Protein AF-A0A1W6IYU3-F1 (afdb_monomer_lite)

Sequence (212 aa):
REMTSIKVSFSDKQNQKIKPGDTITLTLPDELVGMTENDGSPRKINLNGLGEVFIYKDHVVATFNEKVESLHNVNGHFSFGIKTLITNSSQPNVIETDFGTATATQRLTIEGVTNTETGQIERDYPFFYKVGDLAGESNQVRWFLNVNLNKSDVTEDISIADRQGNGQQLNKESFTFDIVNDKETKYISLAEFEQQGYGKIDFVTDNDFNLR

Secondary structure (DSSP, 8-state):
--EEEEEEEEE-BTTB---TT-EEEEEPPTTEEE---TTSPPEEEE-TTSEEEEE-SSEEEEEE-GGGGG-SS-EEEEEEEEEE---S-SSPEEEEE-TTSSSPPEEEEE-------SS-------SEEEEEEE-GGGS-EEEEEEE-TT----SS---EEEEPPTT----TT--EEEEE-SS-EEEEEHHHHHHTTS--EEE-SSSEEEE-

InterPro domains:
  IPR008456 Collagen binding domain [PF05737] (126-211)
  IPR008966 Adhesion domain superfamily [SSF49401] (2-111)
  IPR008966 Adhesion domain superfamily [SSF49401] (125-211)
  IPR011252 Fibrogen-binding domain 1 [G3DSA:2.60.40.1280] (1-120)
  IPR041171 SDR-like Ig domain [PF17961] (4-83)

Radius of gyration: 23.79 Å; chains: 1; bounding box: 61×25×66 Å

Structure (mmCIF, N/CA/C/O backbone):
data_AF-A0A1W6IYU3-F1
#
_entry.id   AF-A0A1W6IYU3-F1
#
loop_
_atom_site.group_PDB
_atom_site.id
_atom_site.type_symbol
_atom_site.label_atom_id
_atom_site.label_alt_id
_atom_site.label_comp_id
_atom_site.label_asym_id
_atom_site.label_entity_id
_atom_site.label_seq_id
_atom_site.pdbx_PDB_ins_code
_atom_site.Cartn_x
_atom_site.Cartn_y
_atom_site.Cartn_z
_atom_site.occupancy
_atom_site.B_iso_or_equiv
_atom_site.auth_seq_id
_atom_site.auth_comp_id
_atom_site.auth_asym_id
_atom_site.auth_atom_id
_atom_site.pdbx_PDB_model_num
ATOM 1 N N . ARG A 1 1 ? 9.776 4.095 2.258 1.00 69.94 1 ARG A N 1
ATOM 2 C CA . ARG A 1 1 ? 8.938 4.291 3.468 1.00 69.94 1 ARG A CA 1
ATOM 3 C C . ARG A 1 1 ? 8.377 2.936 3.790 1.00 69.94 1 ARG A C 1
ATOM 5 O O . ARG A 1 1 ? 7.915 2.291 2.857 1.00 69.94 1 ARG A O 1
ATOM 12 N N . GLU A 1 2 ? 8.462 2.496 5.033 1.00 81.44 2 GLU A N 1
ATOM 13 C CA . GLU A 1 2 ? 7.890 1.205 5.393 1.00 81.44 2 GLU A CA 1
ATOM 14 C C . GLU A 1 2 ? 6.419 1.384 5.741 1.00 81.44 2 GLU A C 1
ATOM 16 O O . GLU A 1 2 ? 6.012 2.418 6.281 1.00 81.44 2 GLU A O 1
ATOM 21 N N . MET A 1 3 ? 5.618 0.393 5.367 1.00 89.69 3 MET A N 1
ATOM 22 C CA . MET A 1 3 ? 4.203 0.335 5.695 1.00 89.69 3 MET A CA 1
ATOM 23 C C . MET A 1 3 ? 3.952 -0.933 6.486 1.00 89.69 3 MET A C 1
ATOM 25 O O . MET A 1 3 ? 4.481 -1.994 6.159 1.00 89.69 3 MET A O 1
ATOM 29 N N . THR A 1 4 ? 3.137 -0.818 7.522 1.00 91.06 4 THR A N 1
ATOM 30 C CA . THR A 1 4 ? 2.724 -1.960 8.334 1.00 91.06 4 THR A CA 1
ATOM 31 C C . THR A 1 4 ? 1.282 -1.780 8.789 1.00 91.06 4 THR A C 1
ATOM 33 O O . THR A 1 4 ? 0.693 -0.708 8.632 1.00 91.06 4 THR A O 1
ATOM 36 N N . SER A 1 5 ? 0.699 -2.844 9.329 1.00 94.12 5 SER A N 1
ATOM 37 C CA . SER A 1 5 ? -0.664 -2.848 9.846 1.00 94.12 5 SER A CA 1
ATOM 38 C C . SER A 1 5 ? -0.650 -2.941 11.367 1.00 94.12 5 SER A C 1
ATOM 40 O O . SER A 1 5 ? -0.036 -3.843 11.932 1.00 94.12 5 SER A O 1
ATOM 42 N N . ILE A 1 6 ? -1.419 -2.079 12.028 1.00 95.50 6 ILE A N 1
ATOM 43 C CA . ILE A 1 6 ? -1.713 -2.186 13.462 1.00 95.50 6 ILE A CA 1
ATOM 44 C C . ILE A 1 6 ? -3.073 -2.864 13.615 1.00 95.50 6 ILE A C 1
ATOM 46 O O . ILE A 1 6 ? -4.026 -2.507 12.925 1.00 95.50 6 ILE A O 1
ATOM 50 N N . LYS A 1 7 ? -3.175 -3.860 14.502 1.00 96.88 7 LYS A N 1
ATOM 51 C CA . LYS A 1 7 ? -4.435 -4.535 14.845 1.00 96.88 7 LYS A CA 1
ATOM 52 C C . LYS A 1 7 ? -4.861 -4.153 16.256 1.00 96.88 7 LYS A C 1
ATOM 54 O O . LYS A 1 7 ? -4.144 -4.425 17.214 1.00 96.88 7 LYS A O 1
ATOM 59 N N . VAL A 1 8 ? -6.064 -3.608 16.383 1.00 96.50 8 VAL A N 1
ATOM 60 C CA . VAL A 1 8 ? -6.681 -3.235 17.658 1.00 96.50 8 VAL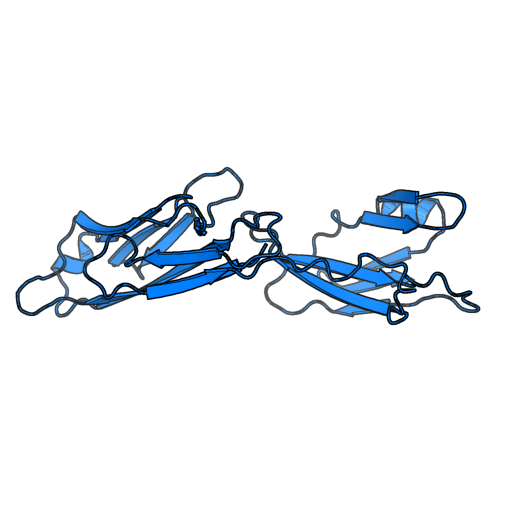 A CA 1
ATOM 61 C C . VAL A 1 8 ? -7.808 -4.211 17.945 1.00 96.50 8 VAL A C 1
ATOM 63 O O . VAL A 1 8 ? -8.705 -4.375 17.123 1.00 96.50 8 VAL A O 1
ATOM 66 N N . SER A 1 9 ? -7.761 -4.876 19.099 1.00 95.56 9 SER A N 1
ATOM 67 C CA . SER A 1 9 ? -8.820 -5.789 19.546 1.00 95.56 9 SER A CA 1
ATOM 68 C C . SER A 1 9 ? -9.534 -5.207 20.759 1.00 95.56 9 SER A C 1
ATOM 70 O O . SER A 1 9 ? -8.893 -4.631 21.636 1.00 95.56 9 SER A O 1
ATOM 72 N N . PHE A 1 10 ? -10.851 -5.370 20.820 1.00 94.25 10 PHE A N 1
ATOM 73 C CA . PHE A 1 10 ? -11.693 -4.834 21.884 1.00 94.25 10 PHE A CA 1
ATOM 74 C C . PHE A 1 10 ? -12.712 -5.870 22.356 1.00 94.25 10 PHE A C 1
ATOM 76 O O . PHE A 1 10 ? -13.072 -6.804 21.636 1.00 94.25 10 PHE A O 1
ATOM 83 N N . SER A 1 11 ? -13.171 -5.703 23.592 1.00 94.06 11 SER A N 1
ATOM 84 C CA . SER A 1 11 ? -14.177 -6.558 24.211 1.00 94.06 11 SER A CA 1
ATOM 85 C C . SER A 1 11 ? -14.891 -5.804 25.324 1.00 94.06 11 SER A C 1
ATOM 87 O O . SER A 1 11 ? -14.229 -5.077 26.071 1.00 94.06 11 SER A O 1
ATOM 89 N N . ASP A 1 12 ? -16.167 -6.101 25.541 1.00 92.88 12 ASP A N 1
ATOM 90 C CA . ASP A 1 12 ? -16.841 -5.830 26.806 1.00 92.88 12 ASP A CA 1
ATOM 91 C C . ASP A 1 12 ? -16.003 -6.360 27.979 1.00 92.88 12 ASP A C 1
ATOM 93 O O . ASP A 1 12 ? -15.376 -7.425 27.909 1.00 92.88 12 ASP A O 1
ATOM 97 N N . LYS A 1 13 ? -15.998 -5.614 29.081 1.00 89.50 13 LYS A N 1
ATOM 98 C CA . LYS A 1 13 ? -15.465 -6.056 30.372 1.00 89.50 13 LYS A CA 1
ATOM 99 C C . LYS A 1 13 ? -16.619 -6.235 31.351 1.00 89.50 13 LYS A C 1
ATOM 101 O O . LYS A 1 13 ? -17.665 -5.611 31.200 1.00 89.50 13 LYS A O 1
ATOM 106 N N . GLN A 1 14 ? -16.416 -7.043 32.396 1.00 84.44 14 GLN A N 1
ATOM 107 C CA . GLN A 1 14 ? -17.447 -7.305 33.417 1.00 84.44 14 GLN A CA 1
ATOM 108 C C . GLN A 1 14 ? -18.095 -6.021 33.961 1.00 84.44 14 GLN A C 1
ATOM 110 O O . GLN A 1 14 ? -19.303 -5.995 34.176 1.00 84.44 14 GLN A O 1
ATOM 115 N N . ASN A 1 15 ? -17.306 -4.952 34.114 1.00 87.00 15 ASN A N 1
ATOM 116 C CA . ASN A 1 15 ? -17.748 -3.696 34.724 1.00 87.00 15 ASN A CA 1
ATOM 117 C C . ASN A 1 15 ? -17.929 -2.552 33.713 1.00 87.00 15 ASN A C 1
ATOM 119 O O . ASN A 1 15 ? -18.277 -1.443 34.108 1.00 87.00 15 ASN A O 1
ATOM 123 N N . GLN A 1 16 ? -17.681 -2.794 32.424 1.00 89.00 16 GLN A N 1
ATOM 124 C CA . GLN A 1 16 ? -17.766 -1.774 31.383 1.00 89.00 16 GLN A CA 1
ATOM 125 C C . GLN A 1 16 ? -18.174 -2.426 30.064 1.00 89.00 16 GLN A C 1
ATOM 127 O O . GLN A 1 16 ? -17.374 -3.095 29.409 1.00 89.00 16 GLN A O 1
ATOM 132 N N . LYS A 1 17 ? -19.444 -2.237 29.710 1.00 93.00 17 LYS A N 1
ATOM 133 C CA . LYS A 1 17 ? -20.000 -2.643 28.419 1.00 93.00 17 LYS A CA 1
ATOM 134 C C . LYS A 1 17 ? -19.883 -1.500 27.424 1.00 93.00 17 LYS A C 1
ATOM 136 O O . LYS A 1 17 ? -20.049 -0.348 27.825 1.00 93.00 17 LYS A O 1
ATOM 141 N N . ILE A 1 18 ? -19.661 -1.845 26.164 1.00 94.75 18 ILE A N 1
ATOM 142 C CA . ILE A 1 18 ? -19.694 -0.923 25.034 1.00 94.75 18 ILE A CA 1
ATOM 143 C C . ILE A 1 18 ? -21.139 -0.478 24.804 1.00 94.75 18 ILE A C 1
ATOM 145 O O . ILE A 1 18 ? -22.056 -1.299 24.742 1.00 94.75 18 ILE A O 1
ATOM 149 N N . LYS A 1 19 ? -21.337 0.831 24.679 1.00 95.56 19 LYS A N 1
ATOM 150 C CA . LYS A 1 19 ? -22.632 1.464 24.432 1.00 95.56 19 LYS A CA 1
ATOM 151 C C . LYS A 1 19 ? -22.632 2.218 23.103 1.00 95.56 19 LYS A C 1
ATOM 153 O O . LYS A 1 19 ? -21.568 2.568 22.588 1.00 95.56 19 LYS A O 1
ATOM 158 N N . PRO A 1 20 ? -23.817 2.502 22.540 1.00 97.00 20 PRO A N 1
ATOM 159 C CA . PRO A 1 20 ? -23.922 3.380 21.383 1.00 97.00 20 PRO A CA 1
ATOM 160 C C . PRO A 1 20 ? -23.270 4.739 21.667 1.00 97.00 20 PRO A C 1
ATOM 162 O O . PRO A 1 20 ? -23.512 5.342 22.711 1.00 97.00 20 PRO A O 1
ATOM 165 N N . GLY A 1 21 ? -22.443 5.212 20.736 1.00 96.88 21 GLY A N 1
ATOM 166 C CA . GLY A 1 21 ? -21.696 6.463 20.864 1.00 96.88 21 GLY A CA 1
ATOM 167 C C . GLY A 1 21 ? -20.361 6.348 21.605 1.00 96.88 21 GLY A C 1
ATOM 168 O O . GLY A 1 21 ? -19.571 7.288 21.526 1.00 96.88 21 GLY A O 1
ATOM 169 N N . ASP A 1 22 ? -20.066 5.219 22.260 1.00 96.94 22 ASP A N 1
ATOM 170 C CA . ASP A 1 22 ? -18.738 4.990 22.833 1.00 96.94 22 ASP A CA 1
ATOM 171 C C . ASP A 1 22 ? -17.677 4.988 21.727 1.00 96.94 22 ASP A C 1
ATOM 173 O O . ASP A 1 22 ? -17.928 4.578 20.583 1.00 96.94 22 ASP A O 1
ATOM 177 N N . THR A 1 23 ? -16.467 5.417 22.087 1.00 97.31 23 THR A N 1
ATOM 178 C CA . THR A 1 23 ? -15.334 5.456 21.169 1.00 97.31 23 THR A CA 1
ATOM 179 C C . THR A 1 23 ? -14.114 4.719 21.700 1.00 97.31 23 THR A C 1
ATOM 181 O O . THR A 1 23 ? -13.868 4.640 22.903 1.00 97.31 23 THR A O 1
ATOM 184 N N . ILE A 1 24 ? -13.323 4.186 20.769 1.00 96.69 24 ILE A N 1
ATOM 185 C CA . ILE A 1 24 ? -11.938 3.780 21.009 1.00 96.69 24 ILE A CA 1
ATOM 186 C C . ILE A 1 24 ? -11.073 4.689 20.145 1.00 96.69 24 ILE A C 1
ATOM 188 O O . ILE A 1 24 ? -11.136 4.616 18.917 1.00 96.69 24 ILE A O 1
ATOM 192 N N . THR A 1 25 ? -10.275 5.531 20.795 1.00 98.00 25 THR A N 1
ATOM 193 C CA . THR A 1 25 ? -9.364 6.462 20.127 1.00 98.00 25 THR A CA 1
ATOM 194 C C . THR A 1 25 ? -7.923 6.036 20.366 1.00 98.00 25 THR A C 1
ATOM 196 O O . THR A 1 25 ? -7.555 5.716 21.494 1.00 98.00 25 THR A O 1
ATOM 199 N N . LEU A 1 26 ? -7.123 6.026 19.303 1.00 98.44 26 LEU A N 1
ATOM 200 C CA . LEU A 1 26 ? -5.678 5.832 19.357 1.00 98.44 26 LEU A CA 1
ATOM 201 C C . LEU A 1 26 ? -4.999 7.105 18.865 1.00 98.44 26 LEU A C 1
ATOM 203 O O . LEU A 1 26 ? -5.337 7.589 17.786 1.00 98.44 26 LEU A O 1
ATOM 207 N N . THR A 1 27 ? -4.016 7.593 19.610 1.00 98.12 27 THR A N 1
ATOM 208 C CA . THR A 1 27 ? -3.124 8.677 19.186 1.00 98.12 27 THR A CA 1
ATOM 209 C C . THR A 1 27 ? -1.848 8.068 18.618 1.00 98.12 27 THR A C 1
ATOM 211 O O . THR A 1 27 ? -1.204 7.244 19.271 1.00 98.12 27 THR A O 1
ATOM 214 N N . LEU A 1 28 ? -1.489 8.447 17.395 1.00 97.69 28 LEU A N 1
ATOM 215 C CA . LEU A 1 28 ? -0.266 7.988 16.747 1.00 97.69 28 LEU A CA 1
ATOM 216 C C . LEU A 1 28 ? 0.912 8.883 17.168 1.00 97.69 28 LEU A C 1
ATOM 218 O O . LEU A 1 28 ? 0.756 10.102 17.197 1.00 97.69 28 LEU A O 1
ATOM 222 N N . PRO A 1 29 ? 2.083 8.308 17.495 1.00 95.94 29 PRO A N 1
ATOM 223 C CA . PRO A 1 29 ? 3.326 9.069 17.611 1.00 95.94 29 PRO A CA 1
ATOM 224 C C . PRO A 1 29 ? 3.657 9.801 16.309 1.00 95.94 29 PRO A C 1
ATOM 226 O O . PRO A 1 29 ? 3.335 9.298 15.233 1.00 95.94 29 PRO A O 1
ATOM 229 N N . ASP A 1 30 ? 4.368 10.926 16.395 1.00 93.19 30 ASP A N 1
ATOM 230 C CA . ASP A 1 30 ? 4.705 11.771 15.239 1.00 93.19 30 ASP A CA 1
ATOM 231 C C . ASP A 1 30 ? 5.485 11.018 14.147 1.00 93.19 30 ASP A C 1
ATOM 233 O O . ASP A 1 30 ? 5.404 11.352 12.965 1.00 93.19 30 ASP A O 1
ATOM 237 N N . GLU A 1 31 ? 6.226 9.971 14.513 1.00 92.75 31 GLU A N 1
ATOM 238 C CA . GLU A 1 31 ? 6.963 9.112 13.588 1.00 92.75 31 GLU A CA 1
ATOM 239 C C . GLU A 1 31 ? 6.071 8.212 12.721 1.00 92.75 31 GLU A C 1
ATOM 241 O O . GLU A 1 31 ? 6.524 7.697 11.688 1.00 92.75 31 GLU A O 1
ATOM 246 N N . LEU A 1 32 ? 4.827 7.977 13.143 1.00 94.44 32 LEU A N 1
ATOM 247 C CA . LEU A 1 32 ? 3.884 7.064 12.510 1.00 94.44 32 LEU A CA 1
ATOM 248 C C . LEU A 1 32 ? 2.708 7.851 11.943 1.00 94.44 32 LEU A C 1
ATOM 250 O O . LEU A 1 32 ? 1.998 8.544 12.659 1.00 94.44 32 LEU A O 1
ATOM 254 N N . VAL A 1 33 ? 2.446 7.685 10.650 1.00 95.62 33 VAL A N 1
ATOM 255 C CA . VAL A 1 33 ? 1.342 8.383 9.985 1.00 95.62 33 VAL A CA 1
ATOM 256 C C . VAL A 1 33 ? 0.289 7.380 9.543 1.00 95.62 33 VAL A C 1
ATOM 258 O O . VAL A 1 33 ? 0.593 6.445 8.798 1.00 95.62 33 VAL A O 1
ATOM 261 N N . GLY A 1 34 ? -0.958 7.584 9.963 1.00 96.19 34 GLY A N 1
ATOM 262 C CA . GLY A 1 34 ? -2.092 6.781 9.508 1.00 96.19 34 GLY A CA 1
ATOM 263 C C . GLY A 1 34 ? -2.345 6.944 8.008 1.00 96.19 34 GLY A C 1
ATOM 264 O O . GLY A 1 34 ? -2.194 8.029 7.441 1.00 96.19 34 GLY A O 1
ATOM 265 N N . MET A 1 35 ? -2.697 5.845 7.339 1.00 95.38 35 MET A N 1
ATOM 266 C CA . MET A 1 35 ? -2.976 5.843 5.902 1.00 95.38 35 MET A CA 1
ATOM 267 C C . MET A 1 35 ? -4.410 6.305 5.620 1.00 95.38 35 MET A C 1
ATOM 269 O O . MET A 1 35 ? -5.366 5.54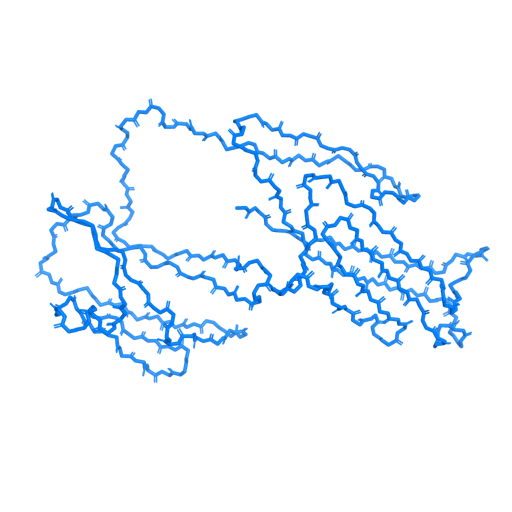5 5.785 1.00 95.38 35 MET A O 1
ATOM 273 N N . THR A 1 36 ? -4.540 7.548 5.163 1.00 95.25 36 THR A N 1
ATOM 274 C CA . THR A 1 36 ? -5.805 8.174 4.750 1.00 95.25 36 THR A CA 1
ATOM 275 C C . THR A 1 36 ? -6.229 7.758 3.331 1.00 95.25 36 THR A C 1
ATOM 277 O O . THR A 1 36 ? -5.629 6.866 2.714 1.00 95.25 36 THR A O 1
ATOM 280 N N . GLU A 1 37 ? -7.301 8.357 2.815 1.00 93.31 37 GLU A N 1
ATOM 281 C CA . GLU A 1 37 ? -7.586 8.368 1.377 1.00 93.31 37 GLU A CA 1
ATOM 282 C C . GLU A 1 37 ? -6.662 9.359 0.648 1.00 93.31 37 GLU A C 1
ATOM 284 O O . GLU A 1 37 ? -6.053 10.234 1.268 1.00 93.31 37 GLU A O 1
ATOM 289 N N . ASN A 1 38 ? -6.548 9.220 -0.677 1.00 89.50 38 ASN A N 1
ATOM 290 C CA . ASN A 1 38 ? -5.620 10.004 -1.504 1.00 89.50 38 ASN A CA 1
ATOM 291 C C . ASN A 1 38 ? -5.925 11.514 -1.535 1.00 89.50 38 ASN A C 1
ATOM 293 O O . ASN A 1 38 ? -5.038 12.324 -1.794 1.00 89.50 38 ASN A O 1
ATOM 297 N N . ASP A 1 39 ? -7.173 11.905 -1.275 1.00 91.44 39 ASP A N 1
ATOM 298 C CA . ASP A 1 39 ? -7.583 13.307 -1.135 1.00 91.44 39 ASP A CA 1
ATOM 299 C C . ASP A 1 39 ? -7.281 13.877 0.267 1.00 91.44 39 ASP A C 1
ATOM 301 O O . ASP A 1 39 ? -7.590 15.033 0.559 1.00 91.44 39 ASP A O 1
ATOM 305 N N . GLY A 1 40 ? -6.663 13.076 1.142 1.00 91.12 40 GLY A N 1
ATOM 306 C CA . GLY A 1 40 ? -6.376 13.408 2.532 1.00 91.12 40 GLY A CA 1
ATOM 307 C C . GLY A 1 40 ? -7.563 13.235 3.479 1.00 91.12 40 GLY A C 1
ATOM 308 O O . GLY A 1 40 ? -7.402 13.492 4.675 1.00 91.12 40 GLY A O 1
ATOM 309 N N . SER A 1 41 ? -8.730 12.804 2.989 1.00 95.69 41 SER A N 1
ATOM 310 C CA . SER A 1 41 ? -9.876 12.510 3.846 1.00 95.69 41 SER A CA 1
ATOM 311 C C . SER A 1 41 ? -9.645 11.241 4.679 1.00 95.69 41 SER A C 1
ATOM 313 O O . SER A 1 41 ? -8.838 10.379 4.313 1.00 95.69 41 SER A O 1
ATOM 315 N N . PRO A 1 42 ? -10.318 11.100 5.833 1.00 97.12 42 PRO A N 1
ATOM 316 C CA . PRO A 1 42 ? -10.100 9.957 6.706 1.00 97.12 42 PRO A CA 1
ATOM 317 C C . PRO A 1 42 ? -10.536 8.658 6.032 1.00 97.12 42 PRO A C 1
ATOM 319 O O . PRO A 1 42 ? -11.650 8.558 5.515 1.00 97.12 42 PRO A O 1
ATOM 322 N N . ARG A 1 43 ? -9.687 7.632 6.102 1.00 96.38 43 ARG A N 1
ATOM 323 C CA . ARG A 1 43 ? -10.038 6.305 5.589 1.00 96.38 43 ARG A CA 1
ATOM 324 C C . ARG A 1 43 ? -11.032 5.640 6.526 1.00 96.38 43 ARG A C 1
ATOM 326 O O . ARG A 1 43 ? -10.835 5.630 7.742 1.00 96.38 43 ARG A O 1
ATOM 333 N N . LYS A 1 44 ? -12.081 5.055 5.954 1.00 96.38 44 LYS A N 1
ATOM 334 C CA . LYS A 1 44 ? -13.194 4.469 6.702 1.00 96.38 44 LYS A CA 1
ATOM 335 C C . LYS A 1 44 ? -13.160 2.942 6.678 1.00 96.38 44 LYS A C 1
ATOM 337 O O . LYS A 1 44 ? -13.070 2.336 5.615 1.00 96.38 44 LYS A O 1
ATOM 342 N N . ILE A 1 45 ? -13.313 2.315 7.843 1.00 95.50 45 ILE A N 1
ATOM 343 C CA . ILE A 1 45 ? -13.489 0.863 7.991 1.00 95.50 45 ILE A CA 1
ATOM 344 C C . ILE A 1 45 ? -14.835 0.587 8.655 1.00 95.50 45 ILE A C 1
ATOM 346 O O . ILE A 1 45 ? -15.206 1.224 9.638 1.00 95.50 45 ILE A O 1
ATOM 350 N N . ASN A 1 46 ? -15.570 -0.392 8.137 1.00 93.62 46 ASN A N 1
ATOM 351 C CA . ASN A 1 46 ? -16.788 -0.878 8.770 1.00 93.62 46 ASN A CA 1
ATOM 352 C C . ASN A 1 46 ? -16.452 -1.921 9.851 1.00 93.62 46 ASN A C 1
ATOM 354 O O . ASN A 1 46 ? -15.785 -2.913 9.562 1.00 93.62 46 ASN A O 1
ATOM 358 N N . LEU A 1 47 ? -16.947 -1.741 11.080 1.00 92.12 47 LEU A N 1
ATOM 359 C CA . LEU A 1 47 ? -16.765 -2.699 12.184 1.00 92.12 47 LEU A CA 1
ATOM 360 C C . LEU A 1 47 ? -17.787 -3.841 12.116 1.00 92.12 47 LEU A C 1
ATOM 362 O O . LEU A 1 47 ? -18.493 -4.108 13.087 1.00 92.12 47 LEU A O 1
ATOM 366 N N . ASN A 1 48 ? -17.929 -4.475 10.950 1.00 87.06 48 ASN A N 1
ATOM 367 C CA . ASN A 1 48 ? -18.939 -5.509 10.687 1.00 87.06 48 ASN A CA 1
ATOM 368 C C . ASN A 1 48 ? -20.354 -5.085 11.126 1.00 87.06 48 ASN A C 1
ATOM 370 O O . ASN A 1 48 ? -21.116 -5.843 11.723 1.00 87.06 48 ASN A O 1
ATOM 374 N N . GLY A 1 49 ? -20.693 -3.825 10.866 1.00 88.69 49 GLY A N 1
ATOM 375 C CA . GLY A 1 49 ? -21.975 -3.224 11.197 1.00 88.69 49 GLY A CA 1
ATOM 376 C C . GLY A 1 49 ? -22.138 -2.762 12.645 1.00 88.69 49 GLY A C 1
ATOM 377 O O . GLY A 1 49 ? -23.145 -2.109 12.899 1.00 88.69 49 GLY A O 1
ATOM 378 N N . LEU A 1 50 ? -21.196 -3.032 13.558 1.00 92.06 50 LEU A N 1
ATOM 379 C CA . LEU A 1 50 ? -21.237 -2.571 14.961 1.00 92.06 50 LEU A CA 1
ATOM 380 C C . LEU A 1 50 ? -20.902 -1.083 15.121 1.00 92.06 50 LEU A C 1
ATOM 382 O O . LEU A 1 50 ? -21.124 -0.496 16.176 1.00 92.06 50 LEU A O 1
ATOM 386 N N . GLY A 1 51 ? -20.330 -0.484 14.084 1.00 95.69 51 GLY A N 1
ATOM 387 C CA . GLY A 1 51 ? -19.791 0.862 14.120 1.00 95.69 51 GLY A CA 1
ATOM 388 C C . GLY A 1 51 ? -18.876 1.120 12.935 1.00 95.69 51 GLY A C 1
ATOM 389 O O . GLY A 1 51 ? -18.851 0.354 11.962 1.00 95.69 51 GLY A O 1
ATOM 390 N N . GLU A 1 52 ? -18.110 2.193 13.038 1.00 97.94 52 GLU A N 1
ATOM 391 C CA . GLU A 1 52 ? -17.207 2.663 11.992 1.00 97.94 52 GLU A CA 1
ATOM 392 C C . GLU A 1 52 ? -15.873 3.081 12.608 1.00 97.94 52 GLU A C 1
ATOM 394 O O . GLU A 1 52 ? -15.834 3.545 13.746 1.00 97.94 52 GLU A O 1
ATOM 399 N N . VAL A 1 53 ? -14.784 2.908 11.863 1.00 98.31 53 VAL A N 1
ATOM 400 C CA . VAL A 1 53 ? -13.457 3.422 12.215 1.00 98.31 53 VAL A CA 1
ATOM 401 C C . VAL A 1 53 ? -13.044 4.452 11.185 1.00 98.31 53 VAL A C 1
ATOM 403 O O . VAL A 1 53 ? -13.123 4.176 9.989 1.00 98.31 53 VAL A O 1
ATOM 406 N N . PHE A 1 54 ? -12.561 5.596 11.648 1.00 98.31 54 PHE A N 1
ATOM 407 C CA . PHE A 1 54 ? -11.951 6.634 10.832 1.00 98.31 54 PHE A CA 1
ATOM 408 C C . PHE A 1 54 ? -10.462 6.729 11.156 1.00 98.31 54 PHE A C 1
ATOM 410 O O . PHE A 1 54 ? -10.074 6.854 12.317 1.00 98.31 54 PHE A O 1
ATOM 417 N N . ILE A 1 55 ? -9.633 6.647 10.120 1.00 98.38 55 ILE A N 1
ATOM 418 C CA . ILE A 1 55 ? -8.174 6.718 10.210 1.00 98.38 55 ILE A CA 1
ATOM 419 C C . ILE A 1 55 ? -7.740 8.085 9.699 1.00 98.38 55 ILE A C 1
ATOM 421 O O . ILE A 1 55 ? -7.935 8.401 8.523 1.00 98.38 55 ILE A O 1
ATOM 425 N N . TYR A 1 56 ? -7.134 8.866 10.583 1.00 98.19 56 TYR A N 1
ATOM 426 C CA . TYR A 1 56 ? -6.500 10.144 10.293 1.00 98.19 56 TYR A CA 1
ATOM 427 C C . TYR A 1 56 ? -4.979 9.967 10.289 1.00 98.19 56 TYR A C 1
ATOM 429 O O . TYR A 1 56 ? -4.455 8.888 10.564 1.00 98.19 56 TYR A O 1
ATOM 437 N N . LYS A 1 57 ? -4.252 11.037 9.964 1.00 96.94 57 LYS A N 1
ATOM 438 C CA . LYS A 1 57 ? -2.784 11.002 9.926 1.00 96.94 57 LYS A CA 1
ATOM 439 C C . LYS A 1 57 ? -2.170 10.822 11.312 1.00 96.94 57 LYS A C 1
ATOM 441 O O . LYS A 1 57 ? -1.176 10.120 11.426 1.00 96.94 57 LYS A O 1
ATOM 446 N N . ASP A 1 58 ? -2.770 11.435 12.319 1.00 97.94 58 ASP A N 1
ATOM 447 C CA . ASP A 1 58 ? -2.281 11.566 13.694 1.00 97.94 58 ASP A CA 1
ATOM 448 C C . ASP A 1 58 ? -3.079 10.730 14.707 1.00 97.94 58 ASP A C 1
ATOM 450 O O . ASP A 1 58 ? -2.633 10.520 15.831 1.00 97.94 58 ASP A O 1
ATOM 454 N N . HIS A 1 59 ? -4.260 10.232 14.337 1.00 98.31 59 HIS A N 1
ATOM 455 C CA . HIS A 1 59 ? -5.097 9.449 15.241 1.00 98.31 59 HIS A CA 1
ATOM 456 C C . HIS A 1 59 ? -6.067 8.519 14.503 1.00 98.31 59 HIS A C 1
ATOM 458 O O . HIS A 1 59 ? -6.288 8.622 13.295 1.00 98.31 59 HIS A O 1
ATOM 464 N N . VAL A 1 60 ? -6.666 7.591 15.244 1.00 98.62 60 VAL A N 1
ATOM 465 C CA . VAL A 1 60 ? -7.703 6.673 14.756 1.00 98.62 60 VAL A CA 1
ATOM 466 C C . VAL A 1 60 ? -8.872 6.687 15.725 1.00 98.62 60 VAL A C 1
ATOM 468 O O . VAL A 1 60 ? -8.657 6.596 16.930 1.00 98.62 60 VAL A O 1
ATOM 471 N N . VAL A 1 61 ? -10.101 6.771 15.212 1.00 98.50 61 VAL A N 1
ATOM 472 C CA . VAL A 1 61 ? -11.326 6.799 16.026 1.00 98.50 61 VAL A CA 1
ATOM 473 C C . VAL A 1 61 ? -12.275 5.708 15.565 1.00 98.50 61 VAL A C 1
ATOM 475 O O . VAL A 1 61 ? -12.780 5.754 14.447 1.00 98.50 61 VAL A O 1
ATOM 478 N N . ALA A 1 62 ? -12.547 4.740 16.431 1.00 98.19 62 ALA A N 1
ATOM 479 C CA . ALA A 1 62 ? -13.648 3.801 16.275 1.00 98.19 62 ALA A CA 1
ATOM 480 C C . ALA A 1 62 ? -14.860 4.300 17.068 1.00 98.19 62 ALA A C 1
ATOM 482 O O . ALA A 1 62 ? -14.715 4.607 18.248 1.00 98.19 62 ALA A O 1
ATOM 483 N N . THR A 1 63 ? -16.040 4.346 16.452 1.00 98.25 63 THR A N 1
ATOM 484 C CA . THR A 1 63 ? -17.302 4.748 17.091 1.00 98.25 63 THR A CA 1
ATOM 485 C C . THR A 1 63 ? -18.340 3.647 16.934 1.00 98.25 63 THR A C 1
ATOM 487 O O . THR A 1 63 ? -18.598 3.180 15.821 1.00 98.25 63 THR A O 1
ATOM 490 N N . PHE A 1 64 ? -18.952 3.237 18.044 1.00 97.94 64 PHE A N 1
ATOM 491 C CA . PHE A 1 64 ? -19.975 2.192 18.064 1.00 97.94 64 PHE A CA 1
ATOM 492 C C . PHE A 1 64 ? -21.377 2.762 17.831 1.00 97.94 64 PHE A C 1
ATOM 494 O O . PHE A 1 64 ? -21.717 3.835 18.329 1.00 97.94 64 PHE A O 1
ATOM 501 N N . ASN A 1 65 ? -22.206 2.044 17.073 1.00 96.25 65 ASN A N 1
ATOM 502 C CA . ASN A 1 65 ? -23.581 2.443 16.764 1.00 96.25 65 ASN A CA 1
ATOM 503 C C . ASN A 1 65 ? -24.609 1.692 17.628 1.00 96.25 65 ASN A C 1
ATOM 505 O O . ASN A 1 65 ? -24.255 0.853 18.451 1.00 96.25 65 ASN A O 1
ATOM 509 N N . GLU A 1 66 ? -25.896 1.967 17.413 1.00 96.50 66 GLU A N 1
ATOM 510 C CA . GLU A 1 66 ? -27.015 1.407 18.188 1.00 96.50 66 GLU A CA 1
ATOM 511 C C . GLU A 1 66 ? -27.058 -0.130 18.236 1.00 96.50 66 GLU A C 1
ATOM 513 O O . GLU A 1 66 ? -27.573 -0.702 19.194 1.00 96.50 66 GLU A O 1
ATOM 518 N N . LYS A 1 67 ? -26.472 -0.838 17.259 1.00 92.12 67 LYS A N 1
ATOM 519 C CA . LYS A 1 67 ? -26.538 -2.308 17.226 1.00 92.12 67 LYS A CA 1
ATOM 520 C C . LYS A 1 67 ? -25.881 -2.959 18.438 1.00 92.12 67 LYS A C 1
ATOM 522 O O . LYS A 1 67 ? -26.320 -4.037 18.840 1.00 92.12 67 LYS A O 1
ATOM 527 N N . VAL A 1 68 ? -24.866 -2.321 19.027 1.00 94.25 68 VAL A N 1
ATOM 528 C CA . VAL A 1 68 ? -24.159 -2.873 20.194 1.00 94.25 68 VAL A CA 1
ATOM 529 C C . VAL A 1 68 ? -25.048 -2.970 21.433 1.00 94.25 68 VAL A C 1
ATOM 531 O O . VAL A 1 68 ? -24.809 -3.835 22.265 1.00 94.25 68 VAL A O 1
ATOM 534 N N . GLU A 1 69 ? -26.110 -2.163 21.533 1.00 92.00 69 GLU A N 1
ATOM 535 C CA . GLU A 1 69 ? -27.028 -2.171 22.680 1.00 92.00 69 GLU A CA 1
ATOM 536 C C . GLU A 1 69 ? -27.773 -3.505 22.824 1.00 92.00 69 GLU A C 1
ATOM 538 O O . GLU A 1 69 ? -28.000 -3.994 23.931 1.00 92.00 69 GLU A O 1
ATOM 543 N N . SER A 1 70 ? -28.117 -4.118 21.690 1.00 88.81 70 SER A N 1
ATOM 544 C CA . SER A 1 70 ? -28.844 -5.390 21.638 1.00 88.81 70 SER A CA 1
ATOM 545 C C . SER A 1 70 ? -27.958 -6.623 21.843 1.00 88.81 70 SER A C 1
ATOM 547 O O . SER A 1 70 ? -28.468 -7.739 21.960 1.00 88.81 70 SER A O 1
ATOM 549 N N . LEU A 1 71 ? -26.634 -6.445 21.866 1.00 89.75 71 LEU A N 1
ATOM 550 C CA . LEU A 1 71 ? -25.671 -7.536 21.915 1.00 89.75 71 LEU A CA 1
ATOM 551 C C . LEU A 1 71 ? -25.140 -7.754 23.334 1.00 89.75 71 LEU A C 1
ATOM 553 O O . LEU A 1 71 ? -25.009 -6.845 24.152 1.00 89.75 71 LEU A O 1
ATOM 557 N N . HIS A 1 72 ? -24.806 -9.005 23.631 1.00 86.56 72 HIS A N 1
ATOM 558 C CA . HIS A 1 72 ? -24.115 -9.383 24.857 1.00 86.56 72 HIS A CA 1
ATOM 559 C C . HIS A 1 72 ? -22.694 -9.832 24.526 1.00 86.56 72 HIS A C 1
ATOM 561 O O . HIS A 1 72 ? -22.498 -10.590 23.578 1.00 86.56 72 HIS A O 1
ATOM 567 N N . ASN A 1 73 ? -21.721 -9.415 25.343 1.00 88.00 73 ASN A N 1
ATOM 568 C CA . ASN A 1 73 ? -20.303 -9.749 25.185 1.00 88.00 73 ASN A CA 1
ATOM 569 C C . ASN A 1 73 ? -19.735 -9.272 23.841 1.00 88.00 73 ASN A C 1
ATOM 571 O O . ASN A 1 73 ? -19.087 -10.041 23.123 1.00 88.00 73 ASN A O 1
ATOM 575 N N . VAL A 1 74 ? -19.985 -8.006 23.499 1.00 91.94 74 VAL A N 1
ATOM 576 C CA . VAL A 1 74 ? -19.469 -7.391 22.273 1.00 91.94 74 VAL A CA 1
ATOM 577 C C . VAL A 1 74 ? -17.952 -7.523 22.264 1.00 91.94 74 VAL A C 1
ATOM 579 O O . VAL A 1 74 ? -17.270 -7.124 23.202 1.00 91.94 74 VAL A O 1
ATOM 582 N N . ASN A 1 75 ? -17.409 -8.123 21.212 1.00 92.56 75 ASN A N 1
ATOM 583 C CA . ASN A 1 75 ? -15.975 -8.259 21.011 1.00 92.56 75 ASN A CA 1
ATOM 584 C C . ASN A 1 75 ? -15.664 -8.208 19.519 1.00 92.56 75 ASN A C 1
ATOM 586 O O . ASN A 1 75 ? -16.513 -8.512 18.680 1.00 92.56 75 ASN A O 1
ATOM 590 N N . GLY A 1 76 ? -14.452 -7.789 19.189 1.00 92.44 76 GLY A N 1
ATOM 591 C CA . GLY A 1 76 ? -14.055 -7.626 17.805 1.00 92.44 76 GLY A CA 1
ATOM 592 C C . GLY A 1 76 ? -12.653 -7.070 17.670 1.00 92.44 76 GLY A C 1
ATOM 593 O O . GLY A 1 76 ? -11.901 -6.939 18.637 1.00 92.44 76 GLY A O 1
ATOM 594 N N . HIS A 1 77 ? -12.293 -6.769 16.432 1.00 95.12 77 HIS A N 1
ATOM 595 C CA . HIS A 1 77 ? -11.046 -6.102 16.115 1.00 95.12 77 HIS A CA 1
ATOM 596 C C . HIS A 1 77 ? -11.182 -5.307 14.824 1.00 95.12 77 HIS A C 1
ATOM 598 O O . HIS A 1 77 ? -12.052 -5.582 13.998 1.00 95.12 77 HIS A O 1
ATOM 604 N N . PHE A 1 78 ? -10.271 -4.365 14.638 1.00 96.25 78 PHE A N 1
ATOM 605 C CA . PHE A 1 78 ? -10.020 -3.723 13.358 1.00 96.25 78 PHE A CA 1
ATOM 606 C C . PHE A 1 78 ? -8.518 -3.603 13.132 1.00 96.25 78 PHE A C 1
ATOM 608 O O . PHE A 1 78 ? -7.724 -3.636 14.076 1.00 96.25 78 PHE A O 1
ATOM 615 N N . SER A 1 79 ? -8.133 -3.478 11.868 1.00 96.88 79 SER A N 1
ATOM 616 C CA . SER A 1 79 ? -6.749 -3.267 11.466 1.00 96.88 79 SER A CA 1
ATOM 617 C C . SER A 1 79 ? -6.659 -2.058 10.558 1.00 96.88 79 SER A C 1
ATOM 619 O O . SER A 1 79 ? -7.526 -1.873 9.711 1.00 96.88 79 SER A O 1
ATOM 621 N N . PHE A 1 80 ? -5.622 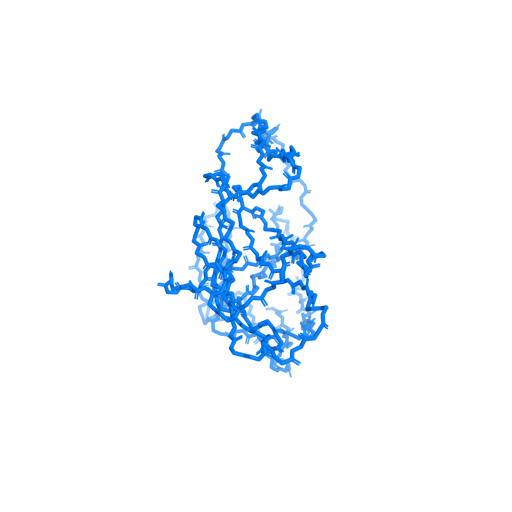-1.245 10.725 1.00 96.38 80 PHE A N 1
ATOM 622 C CA . PHE A 1 80 ? -5.382 -0.079 9.883 1.00 96.38 80 PHE A CA 1
ATOM 623 C C . PHE A 1 80 ? -3.911 0.016 9.488 1.00 96.38 80 PHE A C 1
ATOM 625 O O . PHE A 1 80 ? -3.025 -0.428 10.221 1.00 96.38 80 PHE A O 1
ATOM 632 N N . GLY A 1 81 ? -3.672 0.578 8.305 1.00 94.88 81 GLY A N 1
ATOM 633 C CA . GLY A 1 81 ? -2.332 0.797 7.777 1.0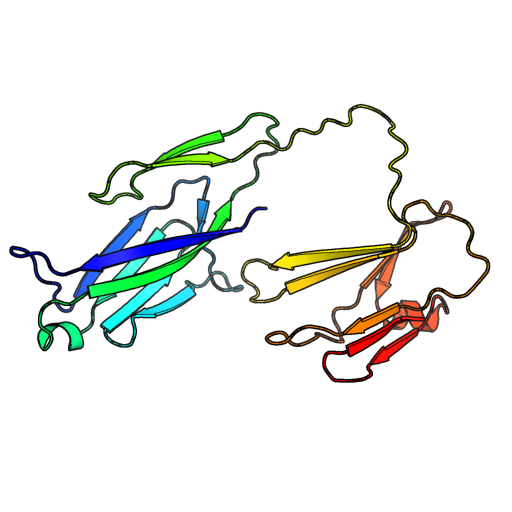0 94.88 81 GLY A CA 1
ATOM 634 C C . GLY A 1 81 ? -1.702 2.068 8.336 1.00 94.88 81 GLY A C 1
ATOM 635 O O . GLY A 1 81 ? -2.365 3.101 8.462 1.00 94.88 81 GLY A O 1
ATOM 636 N N . ILE A 1 82 ? -0.406 1.993 8.616 1.00 94.44 82 ILE A N 1
ATOM 637 C CA . ILE A 1 82 ? 0.450 3.137 8.920 1.00 94.44 82 ILE A CA 1
ATOM 638 C C . ILE A 1 82 ? 1.648 3.159 7.974 1.00 94.44 82 ILE A C 1
ATOM 640 O O . ILE A 1 82 ? 2.073 2.123 7.457 1.00 94.44 82 ILE A O 1
ATOM 644 N N . LYS A 1 83 ? 2.227 4.343 7.792 1.00 92.25 83 LYS A N 1
ATOM 645 C CA . LYS A 1 83 ? 3.530 4.538 7.154 1.00 92.25 83 LYS A CA 1
ATOM 646 C C . LYS A 1 83 ? 4.499 5.173 8.144 1.00 92.25 83 LYS A C 1
ATOM 648 O O . LYS A 1 83 ? 4.121 6.091 8.871 1.00 92.25 83 LYS A O 1
ATOM 653 N N . THR A 1 84 ? 5.746 4.717 8.142 1.00 90.19 84 THR A N 1
ATOM 654 C CA . THR A 1 84 ? 6.812 5.347 8.925 1.00 90.19 84 THR A CA 1
ATOM 655 C C . THR A 1 84 ? 7.321 6.598 8.214 1.00 90.19 84 THR A C 1
ATOM 657 O O . THR A 1 84 ? 7.517 6.616 6.987 1.00 90.19 84 THR A O 1
ATOM 660 N N . LEU A 1 85 ? 7.542 7.670 8.974 1.00 83.56 85 LEU A N 1
ATOM 661 C CA . LEU A 1 85 ? 8.314 8.805 8.491 1.00 83.56 85 LEU A CA 1
ATOM 662 C C . LEU A 1 85 ? 9.788 8.403 8.469 1.00 83.56 85 LEU A C 1
ATOM 664 O O . LEU A 1 85 ? 10.415 8.217 9.507 1.00 83.56 85 LEU A O 1
ATOM 668 N N . ILE A 1 86 ? 10.345 8.262 7.266 1.00 68.94 86 ILE A N 1
ATOM 669 C CA . ILE A 1 86 ? 11.791 8.099 7.114 1.00 68.94 86 ILE A CA 1
ATOM 670 C C . ILE A 1 86 ? 12.436 9.429 7.486 1.00 68.94 86 ILE A C 1
ATOM 672 O O . ILE A 1 86 ? 12.221 10.436 6.807 1.00 68.94 86 ILE A O 1
ATOM 676 N N . THR A 1 87 ? 13.249 9.422 8.535 1.00 66.69 87 THR A N 1
ATOM 677 C CA . THR A 1 87 ? 14.257 10.456 8.745 1.00 66.69 87 THR A CA 1
ATOM 678 C C . THR A 1 87 ? 15.506 10.031 7.967 1.00 66.69 87 THR A C 1
ATOM 680 O O . THR A 1 87 ? 15.830 8.847 7.918 1.00 66.69 87 THR A O 1
ATOM 683 N N . ASN A 1 88 ? 16.236 10.962 7.343 1.00 69.06 88 ASN A N 1
ATOM 684 C CA . ASN A 1 88 ? 17.516 10.660 6.668 1.00 69.06 88 ASN A CA 1
ATOM 685 C C . ASN A 1 88 ? 18.647 10.336 7.674 1.00 69.06 88 ASN A C 1
ATOM 687 O O . ASN A 1 88 ? 19.818 10.614 7.426 1.00 69.06 88 ASN A O 1
ATOM 691 N N . SER A 1 89 ? 18.286 9.811 8.844 1.00 77.50 89 SER A N 1
ATOM 692 C CA . SER A 1 89 ? 19.193 9.399 9.899 1.00 77.50 89 SER A CA 1
ATOM 693 C C . SER A 1 89 ? 19.729 8.007 9.590 1.00 77.50 89 SER A C 1
ATOM 695 O O . SER A 1 89 ? 18.975 7.104 9.230 1.00 77.50 89 SER A O 1
ATOM 697 N N . SER A 1 90 ? 21.030 7.815 9.795 1.00 77.56 90 SER A N 1
ATOM 698 C CA . SER A 1 90 ? 21.648 6.488 9.814 1.00 77.56 90 SER A CA 1
ATOM 699 C C . SER A 1 90 ? 21.477 5.778 11.161 1.00 77.56 90 SER A C 1
ATOM 701 O O . SER A 1 90 ? 21.823 4.608 11.277 1.00 77.56 90 SER A O 1
ATOM 703 N N . GLN A 1 91 ? 21.008 6.491 12.191 1.00 83.38 91 GLN A N 1
ATOM 704 C CA . GLN A 1 91 ? 20.762 5.952 13.527 1.00 83.38 91 GLN A CA 1
ATOM 705 C C . GLN A 1 91 ? 19.298 5.519 13.673 1.00 83.38 91 GLN A C 1
ATOM 707 O O . GLN A 1 91 ? 18.424 6.259 13.203 1.00 83.38 91 GLN A O 1
ATOM 712 N N . PRO A 1 92 ? 19.026 4.389 14.354 1.00 86.88 92 PRO A N 1
ATOM 713 C CA . PRO A 1 92 ? 17.666 3.961 14.659 1.00 86.88 92 PRO A CA 1
ATOM 714 C C . PRO A 1 92 ? 16.934 4.998 15.514 1.00 86.88 92 PRO A C 1
ATOM 716 O O . PRO A 1 92 ? 17.518 5.576 16.434 1.00 86.88 92 PRO A O 1
ATOM 719 N N . ASN A 1 93 ? 15.645 5.193 15.246 1.00 88.44 93 ASN A N 1
ATOM 720 C CA . ASN A 1 93 ? 14.752 5.945 16.118 1.00 88.44 93 ASN A CA 1
ATOM 721 C C . ASN A 1 93 ? 13.919 4.976 16.962 1.00 88.44 93 ASN A C 1
ATOM 723 O O . ASN A 1 93 ? 13.279 4.066 16.433 1.00 88.44 93 ASN A O 1
ATOM 727 N N . VAL A 1 94 ? 13.928 5.164 18.278 1.00 91.81 94 VAL A N 1
ATOM 728 C CA . VAL A 1 94 ? 13.195 4.319 19.221 1.00 91.81 94 VAL A CA 1
ATOM 729 C C . VAL A 1 94 ? 12.043 5.121 19.797 1.00 91.81 94 VAL A C 1
ATOM 731 O O . VAL A 1 94 ? 12.264 6.171 20.393 1.00 91.81 94 VAL A O 1
ATOM 734 N N . ILE A 1 95 ? 10.837 4.573 19.687 1.00 93.19 95 ILE A N 1
ATOM 735 C CA . ILE A 1 95 ? 9.618 5.165 20.236 1.00 93.19 95 ILE A CA 1
ATOM 736 C C . ILE A 1 95 ? 9.000 4.217 21.264 1.00 93.19 95 ILE A C 1
ATOM 738 O O . ILE A 1 95 ? 8.989 2.997 21.083 1.00 93.19 95 ILE A O 1
ATOM 742 N N . GLU A 1 96 ? 8.481 4.779 22.350 1.00 95.94 96 GLU A N 1
ATOM 743 C CA . GLU A 1 96 ? 7.727 4.050 23.369 1.00 95.94 96 GLU A CA 1
ATOM 744 C C . GLU A 1 96 ? 6.316 4.630 23.428 1.00 95.94 96 GLU A C 1
ATOM 746 O O . GLU A 1 96 ? 6.137 5.828 23.635 1.00 95.94 96 GLU A O 1
ATOM 751 N N . THR A 1 97 ? 5.306 3.800 23.173 1.00 96.81 97 THR A N 1
ATOM 752 C CA . THR A 1 97 ? 3.919 4.263 23.067 1.00 96.81 97 THR A CA 1
ATOM 753 C C . THR A 1 97 ? 2.925 3.186 23.483 1.00 96.81 97 THR A C 1
ATOM 755 O O . THR A 1 97 ? 3.101 2.003 23.202 1.00 96.81 97 THR A O 1
ATOM 758 N N . ASP A 1 98 ? 1.858 3.598 24.152 1.00 96.69 98 ASP A N 1
ATOM 759 C CA . ASP A 1 98 ? 0.633 2.824 24.379 1.00 96.69 98 ASP A CA 1
ATOM 760 C C . ASP A 1 98 ? -0.503 3.285 23.443 1.00 96.69 98 ASP A C 1
ATOM 762 O O . ASP A 1 98 ? -1.664 2.913 23.629 1.00 96.69 98 ASP A O 1
ATOM 766 N N . PHE A 1 99 ? -0.177 4.116 22.445 1.00 97.38 99 PHE A N 1
ATOM 767 C CA . PHE A 1 99 ? -1.107 4.785 21.536 1.00 97.38 99 PHE A CA 1
ATOM 768 C C . PHE A 1 99 ? -2.157 5.663 22.238 1.00 97.38 99 PHE A C 1
ATOM 770 O O . PHE A 1 99 ? -3.262 5.841 21.724 1.00 97.38 99 PHE A O 1
ATOM 777 N N . GLY A 1 100 ? -1.850 6.198 23.425 1.00 96.62 100 GLY A N 1
ATOM 778 C CA . GLY A 1 100 ? -2.798 6.982 24.219 1.00 96.62 100 GLY A CA 1
ATOM 779 C C . GLY A 1 100 ? -3.924 6.133 24.813 1.00 96.62 100 GLY A C 1
ATOM 780 O O . GLY A 1 100 ? -5.024 6.634 25.044 1.00 96.62 100 GLY A O 1
ATOM 781 N N . THR A 1 101 ? -3.677 4.838 25.028 1.00 95.12 101 THR A N 1
ATOM 782 C CA . THR A 1 101 ? -4.662 3.884 25.555 1.00 95.12 101 THR A CA 1
ATOM 783 C C . THR A 1 101 ? -4.235 3.328 26.913 1.00 95.12 101 THR A C 1
ATOM 785 O O . THR A 1 101 ? -3.100 3.484 27.336 1.00 95.12 101 THR A O 1
ATOM 788 N N . ALA A 1 102 ? -5.127 2.606 27.595 1.00 91.69 102 ALA A N 1
ATOM 789 C CA . ALA A 1 102 ? -4.804 1.912 28.849 1.00 91.69 102 ALA A CA 1
ATOM 790 C C . ALA A 1 102 ? -4.073 0.561 28.648 1.00 91.69 102 ALA A C 1
ATOM 792 O O . ALA A 1 102 ? -4.075 -0.282 29.547 1.00 91.69 102 ALA A O 1
ATOM 793 N N . THR A 1 103 ? -3.529 0.298 27.455 1.00 93.06 103 THR A N 1
ATOM 794 C CA . THR A 1 103 ? -2.781 -0.937 27.172 1.00 93.06 103 THR A CA 1
ATOM 795 C C . THR A 1 103 ? -1.320 -0.814 27.611 1.00 93.06 103 THR A C 1
ATOM 797 O O . THR A 1 103 ? -0.868 0.244 28.036 1.00 93.06 103 THR A O 1
ATOM 800 N N . ALA A 1 104 ? -0.572 -1.919 27.571 1.00 94.00 104 ALA A N 1
ATOM 801 C CA . ALA A 1 104 ? 0.847 -1.880 27.897 1.00 94.00 104 ALA A CA 1
ATOM 802 C C . ALA A 1 104 ? 1.617 -1.038 26.867 1.00 94.00 104 ALA A C 1
ATOM 804 O O . ALA A 1 104 ? 1.435 -1.216 25.661 1.00 94.00 104 ALA A O 1
ATOM 805 N N . THR A 1 105 ? 2.518 -0.181 27.348 1.00 96.75 105 THR A N 1
ATOM 806 C CA . THR A 1 105 ? 3.461 0.554 26.502 1.00 96.75 105 THR A CA 1
ATOM 807 C C . THR A 1 105 ? 4.321 -0.419 25.699 1.00 96.75 105 THR A C 1
ATOM 809 O O . THR A 1 105 ? 4.893 -1.367 26.241 1.00 96.75 105 THR A O 1
ATOM 812 N N . GLN A 1 106 ? 4.420 -0.175 24.397 1.00 93.94 106 GLN A N 1
ATOM 813 C CA . GLN A 1 106 ? 5.228 -0.944 23.461 1.00 93.94 106 GLN A CA 1
ATOM 814 C C . GLN A 1 106 ? 6.439 -0.131 23.023 1.00 93.94 106 GLN A C 1
ATOM 816 O O . GLN A 1 106 ? 6.342 1.074 22.803 1.00 93.94 106 GLN A O 1
ATOM 821 N N . ARG A 1 107 ? 7.570 -0.816 22.853 1.00 95.00 107 ARG A N 1
ATOM 822 C CA . ARG A 1 107 ? 8.796 -0.249 22.294 1.00 95.00 107 ARG A CA 1
ATOM 823 C C . ARG A 1 107 ? 8.883 -0.615 20.817 1.00 95.00 107 ARG A C 1
ATOM 825 O O . ARG A 1 107 ? 8.931 -1.797 20.485 1.00 95.00 107 ARG A O 1
ATOM 832 N N . LEU A 1 108 ? 8.917 0.387 19.947 1.00 91.31 108 LEU A N 1
ATOM 833 C CA . LEU A 1 108 ? 9.074 0.222 18.504 1.00 91.31 108 LEU A CA 1
ATOM 834 C C . LEU A 1 108 ? 10.419 0.822 18.083 1.00 91.31 108 LEU A C 1
ATOM 836 O O . LEU A 1 108 ? 10.869 1.829 18.632 1.00 91.31 108 LEU A O 1
ATOM 840 N N . THR A 1 109 ? 11.080 0.194 17.116 1.00 90.69 109 THR A N 1
ATOM 841 C CA . THR A 1 109 ? 12.354 0.667 16.562 1.00 90.69 109 THR A CA 1
ATOM 842 C C . THR A 1 109 ? 12.192 0.852 15.065 1.00 90.69 109 THR A C 1
ATOM 844 O O . THR A 1 109 ? 11.826 -0.082 14.357 1.00 90.69 109 THR A O 1
ATOM 847 N N . ILE A 1 110 ? 12.418 2.079 14.608 1.00 88.38 110 ILE A N 1
ATOM 848 C CA . ILE A 1 110 ? 12.442 2.454 13.199 1.00 88.38 110 ILE A CA 1
ATOM 849 C C . ILE A 1 110 ? 13.912 2.549 12.817 1.00 88.38 110 ILE A C 1
ATOM 851 O O . ILE A 1 110 ? 14.616 3.456 13.264 1.00 88.38 110 ILE A O 1
ATOM 855 N N . GLU A 1 111 ? 14.380 1.587 12.033 1.00 85.31 111 GLU A N 1
ATOM 856 C CA . GLU A 1 111 ? 15.779 1.538 11.624 1.00 85.31 111 GLU A CA 1
ATOM 857 C C . GLU A 1 111 ? 16.134 2.731 10.729 1.00 85.31 111 GLU A C 1
ATOM 859 O O . GLU A 1 111 ? 15.355 3.163 9.873 1.00 85.31 111 GLU A O 1
ATOM 864 N N . GLY A 1 112 ? 17.327 3.278 10.952 1.00 79.44 112 GLY A N 1
ATOM 865 C CA . GLY A 1 112 ? 17.884 4.315 10.095 1.00 79.44 112 GLY A CA 1
ATOM 866 C C . GLY A 1 112 ? 18.320 3.739 8.751 1.00 79.44 112 GLY A C 1
ATOM 867 O O . GLY A 1 112 ? 18.651 2.557 8.633 1.00 79.44 112 GLY A O 1
ATOM 868 N N . VAL A 1 113 ? 18.387 4.586 7.726 1.00 73.56 113 VAL A N 1
ATOM 869 C CA . VAL A 1 113 ? 18.988 4.180 6.453 1.00 73.56 113 VAL A CA 1
ATOM 870 C C . VAL A 1 113 ? 20.497 4.282 6.614 1.00 73.56 113 VAL A C 1
ATOM 872 O O . VAL A 1 113 ? 21.083 5.366 6.581 1.00 73.56 113 VAL A O 1
ATOM 875 N N . THR A 1 114 ? 21.152 3.145 6.814 1.00 61.25 114 THR A N 1
ATOM 876 C CA . THR A 1 114 ? 22.605 3.075 6.704 1.00 61.25 114 THR A CA 1
ATOM 877 C C . THR A 1 114 ? 22.968 3.176 5.226 1.00 61.25 114 THR A C 1
ATOM 879 O O . THR A 1 114 ? 22.935 2.198 4.489 1.00 61.25 114 THR A O 1
ATOM 882 N N . ASN A 1 115 ? 23.329 4.381 4.778 1.00 54.09 115 ASN A N 1
ATOM 883 C CA . ASN A 1 115 ? 24.105 4.541 3.552 1.00 54.09 115 ASN A CA 1
ATOM 884 C C . ASN A 1 115 ? 25.498 3.956 3.815 1.00 54.09 115 ASN A C 1
ATOM 886 O O . ASN A 1 115 ? 26.431 4.680 4.149 1.00 54.09 115 ASN A O 1
ATOM 890 N N . THR A 1 116 ? 25.651 2.641 3.704 1.00 47.53 116 THR A N 1
ATOM 891 C CA . THR A 1 116 ? 26.961 1.976 3.766 1.00 47.53 116 THR A CA 1
ATOM 892 C C . THR A 1 116 ? 27.815 2.219 2.522 1.00 47.53 116 THR A C 1
ATOM 894 O O . THR A 1 116 ? 28.917 1.692 2.428 1.00 47.53 116 THR A O 1
ATOM 897 N N . GLU A 1 117 ? 27.377 3.054 1.581 1.00 50.84 117 GLU A N 1
ATOM 898 C CA . GLU A 1 117 ? 28.081 3.269 0.319 1.00 50.84 117 GLU A CA 1
ATOM 899 C C . GLU A 1 117 ? 28.627 4.693 0.183 1.00 50.84 117 GLU A C 1
ATOM 901 O O . GLU A 1 117 ? 28.283 5.453 -0.718 1.00 50.84 117 GLU A O 1
ATOM 906 N N . THR A 1 118 ? 29.554 5.052 1.068 1.00 42.56 118 THR A N 1
ATOM 907 C CA . THR A 1 118 ? 30.573 6.067 0.767 1.00 42.56 118 THR A CA 1
ATOM 908 C C . THR A 1 118 ? 31.737 5.403 0.029 1.00 42.56 118 THR A C 1
ATOM 910 O O . THR A 1 118 ? 32.850 5.310 0.545 1.00 42.56 118 THR A O 1
ATOM 913 N N . GLY A 1 119 ? 31.463 4.882 -1.165 1.00 44.03 119 GLY A N 1
ATOM 914 C CA . GLY A 1 119 ? 32.452 4.252 -2.035 1.00 44.03 119 GLY A CA 1
ATOM 915 C C . GLY A 1 119 ? 31.817 3.845 -3.358 1.00 44.03 119 GLY A C 1
ATOM 916 O O . GLY A 1 119 ? 30.694 3.350 -3.365 1.00 44.03 119 GLY A O 1
ATOM 917 N N . GLN A 1 120 ? 32.519 4.074 -4.470 1.00 44.53 120 GLN A N 1
ATOM 918 C CA . GLN A 1 120 ? 32.186 3.518 -5.784 1.00 44.53 120 GLN A CA 1
ATOM 919 C C . GLN A 1 120 ? 32.302 1.990 -5.715 1.00 44.53 120 GLN A C 1
ATOM 921 O O . GLN A 1 120 ? 33.318 1.415 -6.093 1.00 44.53 120 GLN A O 1
ATOM 926 N N . ILE A 1 121 ? 31.293 1.325 -5.168 1.00 50.72 121 ILE A N 1
ATOM 927 C CA . ILE A 1 121 ? 31.089 -0.089 -5.439 1.00 50.72 121 ILE A CA 1
ATOM 928 C C . ILE A 1 121 ? 30.438 -0.106 -6.819 1.00 50.72 121 ILE A C 1
ATOM 930 O O . ILE A 1 121 ? 29.365 0.472 -6.998 1.00 50.72 121 ILE A O 1
ATOM 934 N N . GLU A 1 122 ? 31.109 -0.697 -7.809 1.00 55.56 122 GLU A N 1
ATOM 935 C CA . GLU A 1 122 ? 30.430 -1.141 -9.026 1.00 55.56 122 GLU A CA 1
ATOM 936 C C . GLU A 1 122 ? 29.278 -2.031 -8.566 1.00 55.56 122 GLU A C 1
ATOM 938 O O . GLU A 1 122 ? 29.484 -3.135 -8.060 1.00 55.56 122 GLU A O 1
ATOM 943 N N . ARG A 1 123 ? 28.060 -1.489 -8.602 1.00 67.06 123 ARG A N 1
ATOM 944 C CA . ARG A 1 123 ? 26.882 -2.227 -8.177 1.00 67.06 123 ARG A CA 1
ATOM 945 C C . ARG A 1 123 ? 26.623 -3.281 -9.238 1.00 67.06 123 ARG A C 1
ATOM 947 O O . ARG A 1 123 ? 26.143 -2.953 -10.315 1.00 67.06 123 ARG A O 1
ATOM 954 N N . ASP A 1 124 ? 26.967 -4.523 -8.929 1.00 83.50 124 ASP A N 1
ATOM 955 C CA . ASP A 1 124 ? 26.638 -5.666 -9.769 1.00 83.50 124 ASP A CA 1
ATOM 956 C C . ASP A 1 124 ? 25.163 -6.023 -9.561 1.00 83.50 124 ASP A C 1
ATOM 958 O O . ASP A 1 124 ? 24.789 -6.747 -8.633 1.00 83.50 124 ASP A O 1
ATOM 962 N N . TYR A 1 125 ? 24.297 -5.427 -10.378 1.00 88.25 125 TYR A N 1
ATOM 963 C CA . TYR A 1 125 ? 22.889 -5.790 -10.409 1.00 88.25 125 TYR A CA 1
ATOM 964 C C . TYR A 1 125 ? 22.688 -7.034 -11.277 1.00 88.25 125 TYR A C 1
ATOM 966 O O . TYR A 1 125 ? 23.340 -7.178 -12.311 1.00 88.25 125 TYR A O 1
ATOM 974 N N . PRO A 1 126 ? 21.730 -7.921 -10.949 1.00 94.06 126 PRO A N 1
ATOM 975 C CA . PRO A 1 126 ? 21.309 -8.914 -11.925 1.00 94.06 126 PRO A CA 1
ATOM 976 C C . PRO A 1 126 ? 20.804 -8.196 -13.183 1.00 94.06 126 PRO A C 1
ATOM 978 O O . PRO A 1 126 ? 20.189 -7.131 -13.089 1.00 94.06 126 PRO A O 1
ATOM 981 N N . PHE A 1 127 ? 21.021 -8.802 -14.355 1.00 95.06 127 PHE A N 1
ATOM 982 C CA . PHE A 1 127 ? 20.618 -8.217 -15.640 1.00 95.06 127 PHE A CA 1
ATOM 983 C C . PHE A 1 127 ? 19.150 -7.772 -15.650 1.00 95.06 127 PHE A C 1
ATOM 985 O O . PHE A 1 127 ? 18.811 -6.748 -16.232 1.00 95.06 127 PHE A O 1
ATOM 992 N N . PHE A 1 128 ? 18.276 -8.524 -14.983 1.00 97.38 128 PHE A N 1
ATOM 993 C CA . PHE A 1 128 ? 16.883 -8.156 -14.803 1.00 97.38 128 PHE A CA 1
ATOM 994 C C . PHE A 1 128 ? 16.397 -8.507 -13.400 1.00 97.38 128 PHE A C 1
ATOM 996 O O . PHE A 1 128 ? 16.665 -9.600 -12.897 1.00 97.38 128 PHE A O 1
ATOM 1003 N N . TYR A 1 129 ? 15.622 -7.607 -12.795 1.00 97.00 129 TYR A N 1
ATOM 1004 C CA . TYR A 1 129 ? 14.845 -7.901 -11.595 1.00 97.00 129 TYR A CA 1
ATOM 1005 C C . TYR A 1 129 ? 13.593 -7.019 -11.494 1.00 97.00 129 TYR A C 1
ATOM 1007 O O . TYR A 1 129 ? 13.547 -5.888 -11.980 1.00 97.00 129 TYR A O 1
ATOM 1015 N N . LYS A 1 130 ? 12.563 -7.529 -10.814 1.00 96.56 130 LYS A N 1
ATOM 1016 C CA . LYS A 1 130 ? 11.289 -6.835 -10.590 1.00 96.56 130 LYS A CA 1
ATOM 1017 C C . LYS A 1 130 ? 11.083 -6.581 -9.102 1.00 96.56 130 LYS A C 1
ATOM 1019 O O . LYS A 1 130 ? 11.245 -7.493 -8.296 1.00 96.56 130 LYS A O 1
ATOM 1024 N N . VAL A 1 131 ? 10.679 -5.366 -8.750 1.00 95.38 131 VAL A N 1
ATOM 1025 C CA . VAL A 1 131 ? 10.274 -4.998 -7.382 1.00 95.38 131 VAL A CA 1
ATOM 1026 C C . VAL A 1 131 ? 8.956 -4.240 -7.406 1.00 95.38 131 VAL A C 1
ATOM 1028 O O . VAL A 1 131 ? 8.546 -3.733 -8.450 1.00 95.38 131 VAL A O 1
ATOM 1031 N N . GLY A 1 132 ? 8.284 -4.158 -6.264 1.00 91.69 132 GLY A N 1
ATOM 1032 C CA . GLY A 1 132 ? 7.072 -3.366 -6.127 1.00 91.69 132 GLY A CA 1
ATOM 1033 C C . GLY A 1 132 ? 6.826 -2.930 -4.694 1.00 91.69 132 GLY A C 1
ATOM 1034 O O . GLY A 1 132 ? 7.365 -3.513 -3.753 1.00 91.69 132 GLY A O 1
ATOM 1035 N N . ASP A 1 133 ? 6.017 -1.889 -4.544 1.00 89.06 133 ASP A N 1
ATOM 1036 C CA . ASP A 1 133 ? 5.576 -1.373 -3.254 1.00 89.06 133 ASP A CA 1
ATOM 1037 C C . ASP A 1 133 ? 4.157 -0.794 -3.341 1.00 89.06 133 ASP A C 1
ATOM 1039 O O . ASP A 1 133 ? 3.568 -0.663 -4.416 1.00 89.06 133 ASP A O 1
ATOM 1043 N N . LEU A 1 134 ? 3.569 -0.481 -2.187 1.00 87.25 134 LEU A N 1
ATOM 1044 C CA . LEU A 1 134 ? 2.264 0.169 -2.129 1.00 87.25 134 LEU A CA 1
ATOM 1045 C C . LEU A 1 134 ? 2.420 1.669 -2.402 1.00 87.25 134 LEU A C 1
ATOM 1047 O O . LEU A 1 134 ? 3.223 2.349 -1.761 1.00 87.25 134 LEU A O 1
ATOM 1051 N N . ALA A 1 135 ? 1.581 2.221 -3.277 1.00 84.25 135 ALA A N 1
ATOM 1052 C CA . ALA A 1 135 ? 1.516 3.652 -3.578 1.00 84.25 135 ALA A CA 1
ATOM 1053 C C . ALA A 1 135 ? 0.771 4.450 -2.485 1.00 84.25 135 ALA A C 1
ATOM 1055 O O . ALA A 1 135 ? -0.049 5.327 -2.770 1.00 84.25 135 ALA A O 1
ATOM 1056 N N . GLY A 1 136 ? 1.042 4.141 -1.216 1.00 83.12 136 GLY A N 1
ATOM 1057 C CA . GLY A 1 136 ? 0.493 4.832 -0.054 1.00 83.12 136 GLY A CA 1
ATOM 1058 C C . GLY A 1 136 ? -1.033 4.906 -0.067 1.00 83.12 136 GLY A C 1
ATOM 1059 O O . GLY A 1 136 ? -1.717 3.892 -0.002 1.00 83.12 136 GLY A O 1
ATOM 1060 N N . GLU A 1 137 ? -1.557 6.127 -0.128 1.00 81.62 137 GLU A N 1
ATOM 1061 C CA . GLU A 1 137 ? -2.985 6.438 0.034 1.00 81.62 137 GLU A CA 1
ATOM 1062 C C . GLU A 1 137 ? -3.806 6.215 -1.251 1.00 81.62 137 GLU A C 1
ATOM 1064 O O . GLU A 1 137 ? -5.031 6.245 -1.212 1.00 81.62 137 GLU A O 1
ATOM 1069 N N . SER A 1 138 ? -3.156 5.942 -2.387 1.00 81.88 138 SER A N 1
ATOM 1070 C CA . SER A 1 138 ? -3.814 5.791 -3.697 1.00 81.88 138 SER A CA 1
ATOM 1071 C C . SER A 1 138 ? -4.547 4.461 -3.904 1.00 81.88 138 SER A C 1
ATOM 1073 O O . SER A 1 138 ? -5.213 4.294 -4.922 1.00 81.88 138 SER A O 1
ATOM 1075 N N . ASN A 1 139 ? -4.424 3.503 -2.974 1.00 85.38 139 ASN A N 1
ATOM 1076 C CA . ASN A 1 139 ? -4.904 2.123 -3.142 1.00 85.38 139 ASN A CA 1
ATOM 1077 C C . ASN A 1 139 ? -4.316 1.412 -4.380 1.00 85.38 139 ASN A C 1
ATOM 1079 O O . ASN A 1 139 ? -4.922 0.485 -4.913 1.00 85.38 139 ASN A O 1
ATOM 1083 N N . GLN A 1 140 ? -3.133 1.834 -4.835 1.00 90.50 140 GLN A N 1
ATOM 1084 C CA . GLN A 1 140 ? -2.430 1.243 -5.973 1.00 90.50 140 GLN A CA 1
ATOM 1085 C C . GLN A 1 140 ? -1.153 0.520 -5.530 1.00 90.50 140 GLN A C 1
ATOM 1087 O O . GLN A 1 140 ? -0.574 0.809 -4.480 1.00 90.50 140 GLN A O 1
ATOM 1092 N N . VAL A 1 141 ? -0.694 -0.406 -6.368 1.00 92.12 141 VAL A N 1
ATOM 1093 C CA . VAL A 1 141 ? 0.625 -1.042 -6.262 1.00 92.12 141 VAL A CA 1
ATOM 1094 C C . VAL A 1 141 ? 1.503 -0.474 -7.370 1.00 92.12 141 VAL A C 1
ATOM 1096 O O . VAL A 1 141 ? 1.070 -0.401 -8.520 1.00 92.12 141 VAL A O 1
ATOM 1099 N N . ARG A 1 142 ? 2.730 -0.076 -7.038 1.00 94.50 142 ARG A N 1
ATOM 1100 C CA . ARG A 1 142 ? 3.744 0.307 -8.025 1.00 94.50 142 ARG A CA 1
ATOM 1101 C C . ARG A 1 142 ? 4.613 -0.896 -8.312 1.00 94.50 142 ARG A C 1
ATOM 1103 O O . ARG A 1 142 ? 5.035 -1.589 -7.390 1.00 94.50 142 ARG A O 1
ATOM 1110 N N . TRP A 1 143 ? 4.909 -1.106 -9.584 1.00 97.38 143 TRP A N 1
ATOM 1111 C CA . TRP A 1 143 ? 5.826 -2.139 -10.039 1.00 97.38 143 TRP A CA 1
ATOM 1112 C C . TRP A 1 143 ? 6.951 -1.494 -10.835 1.00 97.38 143 TRP A C 1
ATOM 1114 O O . TRP A 1 143 ? 6.708 -0.615 -11.654 1.00 97.38 143 TRP A O 1
ATOM 1124 N N . PHE A 1 144 ? 8.169 -1.968 -10.605 1.00 97.62 144 PHE A N 1
ATOM 1125 C CA . PHE A 1 144 ? 9.376 -1.519 -11.280 1.00 97.62 144 PHE A CA 1
ATOM 1126 C C . PHE A 1 144 ? 10.025 -2.727 -11.947 1.00 97.62 144 PHE A C 1
ATOM 1128 O O . PHE A 1 144 ? 10.347 -3.714 -11.277 1.00 97.62 144 PHE A O 1
ATOM 1135 N N . LEU A 1 145 ? 10.181 -2.655 -13.266 1.00 98.00 145 LEU A N 1
ATOM 1136 C CA . LEU A 1 145 ? 10.938 -3.612 -14.066 1.00 98.00 145 LEU A CA 1
ATOM 1137 C C . LEU A 1 145 ? 12.323 -3.017 -14.318 1.00 98.00 145 LEU A C 1
ATOM 1139 O O . LEU A 1 145 ? 12.461 -2.075 -15.089 1.00 98.00 145 LEU A O 1
ATOM 1143 N N . ASN A 1 146 ? 13.334 -3.544 -13.637 1.00 97.56 146 ASN A N 1
ATOM 1144 C CA . ASN A 1 146 ? 14.699 -3.036 -13.692 1.00 97.56 146 ASN A CA 1
ATOM 1145 C C . ASN A 1 146 ? 15.468 -3.879 -14.708 1.00 97.56 146 ASN A C 1
ATOM 1147 O O . ASN A 1 146 ? 15.749 -5.049 -14.445 1.00 97.56 146 ASN A O 1
ATOM 1151 N N . VAL A 1 147 ? 15.745 -3.307 -15.880 1.00 97.44 147 VAL A N 1
ATOM 1152 C CA . VAL A 1 147 ? 16.351 -4.003 -17.023 1.00 97.44 147 VAL A CA 1
ATOM 1153 C C . VAL A 1 147 ? 17.721 -3.397 -17.316 1.00 97.44 147 VAL A C 1
ATOM 1155 O O . VAL A 1 147 ? 17.835 -2.197 -17.536 1.00 97.44 147 VAL A O 1
ATOM 1158 N N . ASN A 1 148 ? 18.745 -4.244 -17.347 1.00 95.81 148 ASN A N 1
ATOM 1159 C CA . ASN A 1 148 ? 20.114 -3.937 -17.745 1.00 95.81 148 ASN A CA 1
ATOM 1160 C C . ASN A 1 148 ? 20.752 -2.743 -17.006 1.00 95.81 148 ASN A C 1
ATOM 1162 O O . ASN A 1 148 ? 21.347 -1.858 -17.619 1.00 95.81 148 ASN A O 1
ATOM 1166 N N . LEU A 1 149 ? 20.662 -2.720 -15.670 1.00 94.50 149 LEU A N 1
ATOM 1167 C CA . LEU A 1 149 ? 21.228 -1.627 -14.860 1.00 94.50 149 LEU A CA 1
ATOM 1168 C C . LEU A 1 149 ? 22.759 -1.539 -14.957 1.00 94.50 149 LEU A C 1
ATOM 1170 O O . LEU A 1 149 ? 23.316 -0.453 -14.809 1.00 94.50 149 LEU A O 1
ATOM 1174 N N . ASN A 1 150 ? 23.424 -2.655 -15.266 1.00 91.75 150 ASN A N 1
ATOM 1175 C CA . ASN A 1 150 ? 24.866 -2.707 -15.521 1.00 91.75 150 ASN A CA 1
ATOM 1176 C C . ASN A 1 150 ? 25.247 -2.212 -16.931 1.00 91.75 150 ASN A C 1
ATOM 1178 O O . ASN A 1 150 ? 26.431 -2.189 -17.256 1.00 91.75 150 ASN A O 1
ATOM 1182 N N . LYS A 1 151 ? 24.269 -1.848 -17.778 1.00 93.25 151 LYS A N 1
ATOM 1183 C CA . LYS A 1 151 ? 24.460 -1.391 -19.166 1.00 93.25 151 LYS A CA 1
ATOM 1184 C C . LYS A 1 151 ? 25.323 -2.338 -20.011 1.00 93.25 151 LYS A C 1
ATOM 1186 O O . LYS A 1 151 ? 26.146 -1.900 -20.810 1.00 93.25 151 LYS A O 1
ATOM 1191 N N . SER A 1 152 ? 25.157 -3.642 -19.816 1.00 92.69 152 SER A N 1
ATOM 1192 C CA . SER A 1 152 ? 25.859 -4.652 -20.603 1.00 92.69 152 SER A CA 1
ATOM 1193 C C . SER A 1 152 ? 25.411 -4.610 -22.063 1.00 92.69 152 SER A C 1
ATOM 1195 O O . SER A 1 152 ? 24.236 -4.354 -22.344 1.00 92.69 152 SER A O 1
ATOM 1197 N N . ASP A 1 153 ? 26.330 -4.902 -22.981 1.00 94.62 153 ASP A N 1
ATOM 1198 C CA . ASP A 1 153 ? 25.991 -5.090 -24.390 1.00 94.62 153 ASP A CA 1
ATOM 1199 C C . ASP A 1 153 ? 25.031 -6.276 -24.545 1.00 94.62 153 ASP A C 1
ATOM 1201 O O . ASP A 1 153 ? 25.253 -7.358 -23.995 1.00 94.62 153 ASP A O 1
ATOM 1205 N N . VAL A 1 154 ? 23.961 -6.067 -25.310 1.00 95.06 154 VAL A N 1
ATOM 1206 C CA . VAL A 1 154 ? 22.956 -7.087 -25.619 1.00 95.06 154 VAL A CA 1
ATOM 1207 C C . VAL A 1 154 ? 23.028 -7.429 -27.100 1.00 95.06 154 VAL A C 1
ATOM 1209 O O . VAL A 1 154 ? 23.042 -6.547 -27.955 1.00 95.06 154 VAL A O 1
ATOM 1212 N N . THR A 1 155 ? 23.121 -8.720 -27.409 1.00 95.12 155 THR A N 1
ATOM 1213 C CA . THR A 1 155 ? 23.251 -9.215 -28.790 1.00 95.12 155 THR A CA 1
ATOM 1214 C C . THR A 1 155 ? 21.921 -9.654 -29.400 1.00 95.12 155 THR A C 1
ATOM 1216 O O . THR A 1 155 ? 21.875 -9.936 -30.590 1.00 95.12 155 THR A O 1
ATOM 1219 N N . GLU A 1 156 ? 20.866 -9.736 -28.589 1.00 96.06 156 GLU A N 1
ATOM 1220 C CA . GLU A 1 156 ? 19.525 -10.207 -28.948 1.00 96.06 156 GLU A CA 1
ATOM 1221 C C . GLU A 1 156 ? 18.472 -9.309 -28.283 1.00 96.06 156 GLU A C 1
ATOM 1223 O O . GLU A 1 156 ? 18.763 -8.637 -27.286 1.00 96.06 156 GLU A O 1
ATOM 1228 N N . ASP A 1 157 ? 17.243 -9.338 -28.802 1.00 96.00 157 ASP A N 1
ATOM 1229 C CA . ASP A 1 157 ? 16.113 -8.593 -28.241 1.00 96.00 157 ASP A CA 1
ATOM 1230 C C . ASP A 1 157 ? 15.785 -9.047 -26.806 1.00 96.00 157 ASP A C 1
ATOM 1232 O O . ASP A 1 157 ? 15.813 -10.237 -26.470 1.00 96.00 157 ASP A O 1
ATOM 1236 N N . ILE A 1 158 ? 15.397 -8.096 -25.951 1.00 97.25 158 ILE A N 1
ATOM 1237 C CA . ILE A 1 158 ? 14.981 -8.379 -24.574 1.00 97.25 158 ILE A CA 1
ATOM 1238 C C . ILE A 1 158 ? 13.468 -8.586 -24.549 1.00 97.25 158 ILE A C 1
ATOM 1240 O O . ILE A 1 158 ? 12.695 -7.640 -24.647 1.00 97.25 158 ILE A O 1
ATOM 1244 N N . SER A 1 159 ? 13.033 -9.828 -24.349 1.00 97.56 159 SER A N 1
ATOM 1245 C CA . SER A 1 159 ? 11.611 -10.165 -24.225 1.00 97.56 159 SER A CA 1
ATOM 1246 C C . SER A 1 159 ? 11.220 -10.484 -22.782 1.00 97.56 159 SER A C 1
ATOM 1248 O O . SER A 1 159 ? 11.797 -11.372 -22.155 1.00 97.56 159 SER A O 1
ATOM 1250 N N . ILE A 1 160 ? 10.186 -9.814 -22.270 1.00 98.31 160 ILE A N 1
ATOM 1251 C CA . ILE A 1 160 ? 9.634 -10.022 -20.924 1.00 98.31 160 ILE A CA 1
ATOM 1252 C C . ILE A 1 160 ? 8.147 -10.338 -21.038 1.00 98.31 160 ILE A C 1
ATOM 1254 O O . ILE A 1 160 ? 7.379 -9.556 -21.588 1.00 98.31 160 ILE A O 1
ATOM 1258 N N . ALA A 1 161 ? 7.719 -11.469 -20.482 1.00 98.38 161 ALA A N 1
ATOM 1259 C CA . ALA A 1 161 ? 6.308 -11.802 -20.320 1.00 98.38 161 ALA A CA 1
ATOM 1260 C C . ALA A 1 161 ? 5.910 -11.600 -18.853 1.00 98.38 161 ALA A C 1
ATOM 1262 O O . ALA A 1 161 ? 6.335 -12.367 -17.990 1.00 98.38 161 ALA A O 1
ATOM 1263 N N . ASP A 1 162 ? 5.099 -10.580 -18.570 1.00 98.31 162 ASP A N 1
ATOM 1264 C CA . ASP A 1 162 ? 4.611 -10.282 -17.221 1.00 98.31 162 ASP A CA 1
ATOM 1265 C C . ASP A 1 162 ? 3.164 -10.772 -17.069 1.00 98.31 162 ASP A C 1
ATOM 1267 O O . ASP A 1 162 ? 2.328 -10.590 -17.964 1.00 98.31 162 ASP A O 1
ATOM 1271 N N . ARG A 1 163 ? 2.895 -11.467 -15.961 1.00 97.44 163 ARG A N 1
ATOM 1272 C CA . ARG A 1 163 ? 1.585 -12.025 -15.621 1.00 97.44 163 ARG A CA 1
ATOM 1273 C C . ARG A 1 163 ? 1.207 -11.567 -14.222 1.00 97.44 163 ARG A C 1
ATOM 1275 O O . ARG A 1 163 ? 1.763 -12.068 -13.239 1.00 97.44 163 ARG A O 1
ATOM 1282 N N . GLN A 1 164 ? 0.305 -10.594 -14.124 1.00 94.25 164 GLN A N 1
ATOM 1283 C CA . GLN A 1 164 ? -0.003 -9.973 -12.841 1.00 94.25 164 GLN A CA 1
ATOM 1284 C C . GLN A 1 164 ? -0.897 -10.885 -11.991 1.00 94.25 164 GLN A C 1
ATOM 1286 O O . GLN A 1 164 ? -1.847 -11.504 -12.468 1.00 94.25 164 GLN A O 1
ATOM 1291 N N . GLY A 1 165 ? -0.590 -10.964 -10.695 1.00 90.12 165 GLY A N 1
ATOM 1292 C CA . GLY A 1 165 ? -1.394 -11.722 -9.739 1.00 90.12 165 GLY A CA 1
ATOM 1293 C C . GLY A 1 165 ? -2.787 -11.123 -9.508 1.00 90.12 165 GLY A C 1
ATOM 1294 O O . GLY A 1 165 ? -3.040 -9.947 -9.765 1.00 90.12 165 GLY A O 1
ATOM 1295 N N . ASN A 1 166 ? -3.684 -11.940 -8.954 1.00 91.38 166 ASN A N 1
ATOM 1296 C CA . ASN A 1 166 ? -5.061 -11.551 -8.636 1.00 91.38 166 ASN A CA 1
ATOM 1297 C C . ASN A 1 166 ? -5.149 -10.368 -7.652 1.00 91.38 166 ASN A C 1
ATOM 1299 O O . ASN A 1 166 ? -4.236 -10.116 -6.866 1.00 91.38 166 ASN A O 1
ATOM 1303 N N . GLY A 1 167 ? -6.302 -9.689 -7.646 1.00 91.94 167 GLY A N 1
ATOM 1304 C CA . GLY A 1 167 ? -6.601 -8.592 -6.714 1.00 91.94 167 GLY A CA 1
ATOM 1305 C C . GLY A 1 167 ? -6.030 -7.233 -7.127 1.00 91.94 167 GLY A C 1
ATOM 1306 O O . GLY A 1 167 ? -6.141 -6.275 -6.368 1.00 91.94 167 GLY A O 1
ATOM 1307 N N . GLN A 1 168 ? -5.440 -7.145 -8.319 1.00 93.25 168 GLN A N 1
ATOM 1308 C CA . GLN A 1 168 ? -4.936 -5.915 -8.919 1.00 93.25 168 GLN A CA 1
ATOM 1309 C C . GLN A 1 168 ? -5.585 -5.691 -10.287 1.00 93.25 168 GLN A C 1
ATOM 1311 O O . GLN A 1 168 ? -6.056 -6.633 -10.930 1.00 93.25 168 GLN A O 1
ATOM 1316 N N . GLN A 1 169 ? -5.590 -4.432 -10.715 1.00 95.56 169 GLN A N 1
ATOM 1317 C CA . GLN A 1 169 ? -5.977 -4.024 -12.057 1.00 95.56 169 GLN A CA 1
ATOM 1318 C C . GLN A 1 169 ? -4.821 -3.236 -12.670 1.00 95.56 169 GLN A C 1
ATOM 1320 O O . GLN A 1 169 ? -4.398 -2.224 -12.104 1.00 95.56 169 GLN A O 1
ATOM 1325 N N . LEU A 1 170 ? -4.301 -3.701 -13.804 1.00 96.81 170 LEU A N 1
ATOM 1326 C CA . LEU A 1 170 ? -3.230 -3.011 -14.512 1.00 96.81 170 LEU A CA 1
ATOM 1327 C C . LEU A 1 170 ? -3.734 -1.673 -15.059 1.00 96.81 170 LEU A C 1
ATOM 1329 O O . LEU A 1 170 ? -4.677 -1.616 -15.852 1.00 96.81 170 LEU A O 1
ATOM 1333 N N . ASN A 1 171 ? -3.067 -0.585 -14.678 1.00 96.19 171 ASN A N 1
ATOM 1334 C CA . ASN A 1 171 ? -3.289 0.714 -15.294 1.00 96.19 171 ASN A CA 1
ATOM 1335 C C . ASN A 1 171 ? -2.430 0.829 -16.565 1.00 96.19 171 ASN A C 1
ATOM 1337 O O . ASN A 1 171 ? -1.240 1.130 -16.508 1.00 96.19 171 ASN A O 1
ATOM 1341 N N . LYS A 1 172 ? -3.042 0.574 -17.725 1.00 96.38 172 LYS A N 1
ATOM 1342 C CA . LYS A 1 172 ? -2.355 0.561 -19.030 1.00 96.38 172 LYS A CA 1
ATOM 1343 C C . LYS A 1 172 ? -1.775 1.929 -19.424 1.00 96.38 172 LYS A C 1
ATOM 1345 O O . LYS A 1 172 ? -0.851 1.981 -20.226 1.00 96.38 172 LYS A O 1
ATOM 1350 N N . GLU A 1 173 ? -2.266 3.018 -18.835 1.00 94.88 173 GLU A N 1
ATOM 1351 C CA . GLU A 1 173 ? -1.795 4.383 -19.105 1.00 94.88 173 GLU A CA 1
ATOM 1352 C C . GLU A 1 173 ? -0.666 4.832 -18.163 1.00 94.88 173 GLU A C 1
ATOM 1354 O O . GLU A 1 173 ? -0.061 5.875 -18.389 1.00 94.88 173 GLU A O 1
ATOM 1359 N N . SER A 1 174 ? -0.343 4.063 -17.114 1.00 96.31 174 SER A N 1
ATOM 1360 C CA . SER A 1 174 ? 0.674 4.457 -16.126 1.00 96.31 174 SER A CA 1
ATOM 1361 C C . SER A 1 174 ? 2.095 3.991 -16.451 1.00 96.31 174 SER A C 1
ATOM 1363 O O . SER A 1 174 ? 2.968 4.076 -15.590 1.00 96.31 174 SER A O 1
ATOM 1365 N N . PHE A 1 175 ? 2.336 3.448 -17.645 1.00 98.00 175 PHE A N 1
ATOM 1366 C CA . PHE A 1 175 ? 3.664 2.992 -18.048 1.00 98.00 175 PHE A CA 1
ATOM 1367 C C . PHE A 1 175 ? 4.574 4.180 -18.365 1.00 98.00 175 PHE A C 1
ATOM 1369 O O . PHE A 1 175 ? 4.290 4.989 -19.253 1.00 98.00 175 PHE A O 1
ATOM 1376 N N . THR A 1 176 ? 5.701 4.237 -17.664 1.00 98.12 176 THR A N 1
ATOM 1377 C CA . THR A 1 176 ? 6.790 5.181 -17.909 1.00 98.12 176 THR A CA 1
ATOM 1378 C C . THR A 1 176 ? 8.117 4.435 -17.957 1.00 98.12 176 THR A C 1
ATOM 1380 O O . THR A 1 176 ? 8.278 3.383 -17.338 1.00 98.12 176 THR A O 1
ATOM 1383 N N . PHE A 1 177 ? 9.065 4.985 -18.707 1.00 98.25 177 PHE A N 1
ATOM 1384 C CA . PHE A 1 177 ? 10.380 4.399 -18.925 1.00 98.25 177 PHE A CA 1
ATOM 1385 C C . PHE A 1 177 ? 11.452 5.404 -18.525 1.00 98.25 177 PHE A C 1
ATOM 1387 O O . PHE A 1 177 ? 11.439 6.543 -18.995 1.00 98.25 177 PHE A O 1
ATOM 1394 N N . ASP A 1 178 ? 12.365 4.961 -17.666 1.00 97.81 178 ASP A N 1
ATOM 1395 C CA . ASP A 1 178 ? 13.615 5.651 -17.355 1.00 97.81 178 ASP A CA 1
ATOM 1396 C C . ASP A 1 178 ? 14.739 4.959 -18.135 1.00 97.81 178 ASP A C 1
ATOM 1398 O O . ASP A 1 178 ? 15.105 3.818 -17.844 1.00 97.81 178 ASP A O 1
ATOM 1402 N N . ILE A 1 179 ? 15.214 5.612 -19.194 1.00 96.44 179 ILE A N 1
ATOM 1403 C CA . ILE A 1 179 ? 16.238 5.085 -20.097 1.00 96.44 179 ILE A CA 1
ATOM 1404 C C . ILE A 1 179 ? 17.525 5.856 -19.850 1.00 96.44 179 ILE A C 1
ATOM 1406 O O . ILE A 1 179 ? 17.614 7.046 -20.157 1.00 96.44 179 ILE A O 1
ATOM 1410 N N . VAL A 1 180 ? 18.541 5.158 -19.346 1.00 95.00 180 VAL A N 1
ATOM 1411 C CA . VAL A 1 180 ? 19.840 5.741 -19.003 1.00 95.00 180 VAL A CA 1
ATOM 1412 C C . VAL A 1 180 ? 20.945 5.075 -19.810 1.00 95.00 180 VAL A C 1
ATOM 1414 O O . VAL A 1 180 ? 21.182 3.875 -19.698 1.00 95.00 180 VAL A O 1
ATOM 1417 N N . ASN A 1 181 ? 21.681 5.870 -20.578 1.00 90.56 181 ASN A N 1
ATOM 1418 C CA . ASN A 1 181 ? 22.909 5.452 -21.250 1.00 90.56 181 ASN A CA 1
ATOM 1419 C C . ASN A 1 181 ? 24.014 6.497 -21.014 1.00 90.56 181 ASN A C 1
ATOM 1421 O O . ASN A 1 181 ? 23.876 7.372 -20.163 1.00 90.56 181 ASN A O 1
ATOM 1425 N N . ASP A 1 182 ? 25.143 6.383 -21.708 1.00 89.19 182 ASP A N 1
ATOM 1426 C CA . ASP A 1 182 ? 26.288 7.281 -21.487 1.00 89.19 182 ASP A CA 1
ATOM 1427 C C . ASP A 1 182 ? 26.116 8.668 -22.121 1.00 89.19 182 ASP A C 1
ATOM 1429 O O . ASP A 1 182 ? 26.863 9.592 -21.806 1.00 89.19 182 ASP A O 1
ATOM 1433 N N . LYS A 1 183 ? 25.138 8.831 -23.018 1.00 91.38 183 LYS A N 1
ATOM 1434 C CA . LYS A 1 183 ? 24.837 10.098 -23.694 1.00 91.38 183 LYS A CA 1
ATOM 1435 C C . LYS A 1 183 ? 23.754 10.887 -22.972 1.00 91.38 183 LYS A C 1
ATOM 1437 O O . LYS A 1 183 ? 23.824 12.112 -22.943 1.00 91.38 183 LYS A O 1
ATOM 1442 N N . GLU A 1 184 ? 22.739 10.205 -22.448 1.00 93.44 184 GLU A N 1
ATOM 1443 C CA . GLU A 1 184 ? 21.553 10.856 -21.897 1.00 93.44 184 GLU A CA 1
ATOM 1444 C C . GLU A 1 184 ? 20.768 9.983 -20.909 1.00 93.44 184 GLU A C 1
ATOM 1446 O O . GLU A 1 184 ? 20.890 8.755 -20.874 1.00 93.44 184 GLU A O 1
ATOM 1451 N N . THR A 1 185 ? 19.901 10.666 -20.160 1.00 95.44 185 THR A N 1
ATOM 1452 C CA . THR A 1 185 ? 18.806 10.086 -19.381 1.00 95.44 185 THR A CA 1
ATOM 1453 C C . THR A 1 185 ? 17.487 10.603 -19.944 1.00 95.44 185 THR A C 1
ATOM 1455 O O . THR A 1 185 ? 17.309 11.814 -20.094 1.00 95.44 185 THR A O 1
ATOM 1458 N N . LYS A 1 186 ? 16.560 9.693 -20.243 1.00 95.81 186 LYS A N 1
ATOM 1459 C CA . LYS A 1 186 ? 15.236 9.986 -20.798 1.00 95.81 186 LYS A CA 1
ATOM 1460 C C . LYS A 1 186 ? 14.146 9.432 -19.891 1.00 95.81 186 LYS A C 1
ATOM 1462 O O . LYS A 1 186 ? 14.171 8.255 -19.556 1.00 95.81 186 LYS A O 1
ATOM 1467 N N . TYR A 1 187 ? 13.158 10.269 -19.590 1.00 97.12 187 TYR A N 1
ATOM 1468 C CA . TYR A 1 187 ? 11.918 9.873 -18.927 1.00 97.12 187 TYR A CA 1
ATOM 1469 C C . TYR A 1 187 ? 10.783 10.013 -19.929 1.00 97.12 187 TYR A C 1
ATOM 1471 O O . TYR A 1 187 ? 10.424 11.135 -20.287 1.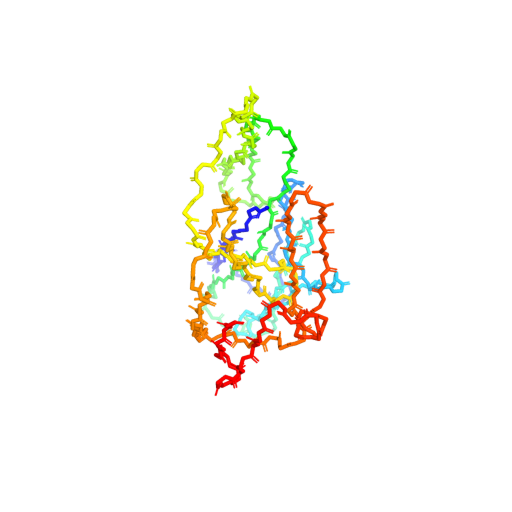00 97.12 187 TYR A O 1
ATOM 1479 N N . ILE A 1 188 ? 10.268 8.890 -20.417 1.00 97.75 188 ILE A N 1
ATOM 1480 C CA . ILE A 1 188 ? 9.302 8.879 -21.518 1.00 97.75 188 ILE A CA 1
ATOM 1481 C C . ILE A 1 188 ? 8.082 8.022 -21.196 1.00 97.75 188 ILE A C 1
ATOM 1483 O O . ILE A 1 188 ? 8.132 7.091 -20.389 1.00 97.75 188 ILE A O 1
ATOM 1487 N N . SER A 1 189 ? 6.969 8.360 -21.833 1.00 98.06 189 SER A N 1
ATOM 1488 C CA . SER A 1 189 ? 5.744 7.565 -21.824 1.00 98.06 189 SER A CA 1
ATOM 1489 C C . SER A 1 189 ? 5.885 6.301 -22.673 1.00 98.06 189 SER A C 1
ATOM 1491 O O . SER A 1 189 ? 6.769 6.194 -23.526 1.00 98.06 189 SER A O 1
ATOM 1493 N N . LEU A 1 190 ? 4.957 5.358 -22.500 1.00 97.88 190 LEU A N 1
ATOM 1494 C CA . LEU A 1 190 ? 4.846 4.197 -23.383 1.00 97.88 190 LEU A CA 1
ATOM 1495 C C . LEU A 1 190 ? 4.690 4.577 -24.864 1.00 97.88 190 LEU A C 1
ATOM 1497 O O . LEU A 1 190 ? 5.341 3.985 -25.717 1.00 97.88 190 LEU A O 1
ATOM 1501 N N . ALA A 1 191 ? 3.876 5.585 -25.181 1.00 97.44 191 ALA A N 1
ATOM 1502 C CA . ALA A 1 191 ? 3.677 6.001 -26.568 1.00 97.44 191 ALA A CA 1
ATOM 1503 C C . ALA A 1 191 ? 4.988 6.486 -27.214 1.00 97.44 191 ALA A C 1
ATOM 1505 O O . ALA A 1 191 ? 5.283 6.151 -28.358 1.00 97.44 191 ALA A O 1
ATOM 1506 N N . GLU A 1 192 ? 5.796 7.247 -26.474 1.00 98.00 192 GLU A N 1
ATOM 1507 C CA . GLU A 1 192 ? 7.107 7.714 -26.934 1.00 98.00 192 GLU A CA 1
ATOM 1508 C C . GLU A 1 192 ? 8.130 6.578 -27.023 1.00 98.00 192 GLU A C 1
ATOM 1510 O O . GLU A 1 192 ? 8.942 6.577 -27.947 1.00 98.00 192 GLU A O 1
ATOM 1515 N N . PHE A 1 193 ? 8.082 5.618 -26.093 1.00 97.75 193 PHE A N 1
ATOM 1516 C CA . PHE A 1 193 ? 8.921 4.418 -26.110 1.00 97.75 193 PHE A CA 1
ATOM 1517 C C . PHE A 1 193 ? 8.739 3.634 -27.418 1.00 97.75 193 PHE A C 1
ATOM 1519 O O . PHE A 1 193 ? 9.723 3.319 -28.092 1.00 97.75 193 PHE A O 1
ATOM 1526 N N . GLU A 1 194 ? 7.486 3.419 -27.827 1.00 97.94 194 GLU A N 1
ATOM 1527 C CA . GLU A 1 194 ? 7.151 2.722 -29.073 1.00 97.94 194 GLU A CA 1
ATOM 1528 C C . GLU A 1 194 ? 7.463 3.560 -30.321 1.00 97.94 194 GLU A C 1
ATOM 1530 O O . GLU A 1 194 ? 8.053 3.058 -31.277 1.00 97.94 194 GLU A O 1
ATOM 1535 N N . GLN A 1 195 ? 7.126 4.856 -30.322 1.00 97.88 195 GLN A N 1
ATOM 1536 C CA . GLN A 1 195 ? 7.377 5.747 -31.466 1.00 97.88 195 GLN A CA 1
ATOM 1537 C C . GLN A 1 195 ? 8.867 5.948 -31.761 1.00 97.88 195 GLN A C 1
ATOM 1539 O O . GLN A 1 195 ? 9.245 6.109 -32.921 1.00 97.88 195 GLN A O 1
ATOM 1544 N N . GLN A 1 196 ? 9.711 5.953 -30.727 1.00 96.88 196 GLN A N 1
ATOM 1545 C CA . GLN A 1 196 ? 11.166 6.060 -30.873 1.00 96.88 196 GLN A CA 1
ATOM 1546 C C . GLN A 1 196 ? 11.830 4.715 -31.201 1.00 96.88 196 GLN A C 1
ATOM 1548 O O . GLN A 1 196 ? 13.034 4.686 -31.448 1.00 96.88 196 GLN A O 1
ATOM 1553 N N . GLY A 1 197 ? 11.063 3.619 -31.237 1.00 96.69 197 GLY A N 1
ATOM 1554 C CA . GLY A 1 197 ? 11.557 2.299 -31.610 1.00 96.69 197 GLY A CA 1
ATOM 1555 C C . GLY A 1 197 ? 12.441 1.639 -30.553 1.00 96.69 197 GLY A C 1
ATOM 1556 O O . GLY A 1 197 ? 13.274 0.814 -30.915 1.00 96.69 197 GLY A O 1
ATOM 1557 N N . TYR A 1 198 ? 12.288 1.990 -29.269 1.00 96.44 198 TYR A N 1
ATOM 1558 C CA . TYR A 1 198 ? 12.997 1.291 -28.187 1.00 96.44 198 TYR A CA 1
ATOM 1559 C C . TYR A 1 198 ? 12.436 -0.105 -27.912 1.00 96.44 198 TYR A C 1
ATOM 1561 O O . TYR A 1 198 ? 13.142 -0.941 -27.358 1.00 96.44 198 TYR A O 1
ATOM 1569 N N . GLY A 1 199 ? 11.175 -0.334 -28.270 1.00 96.94 199 GLY A N 1
ATOM 1570 C CA . GLY A 1 199 ? 10.479 -1.592 -28.057 1.00 96.94 199 GLY A CA 1
ATOM 1571 C C . GLY A 1 199 ? 8.972 -1.430 -28.230 1.00 96.94 199 GLY A C 1
ATOM 1572 O O . GLY A 1 199 ? 8.497 -0.425 -28.762 1.00 96.94 199 GLY A O 1
ATOM 1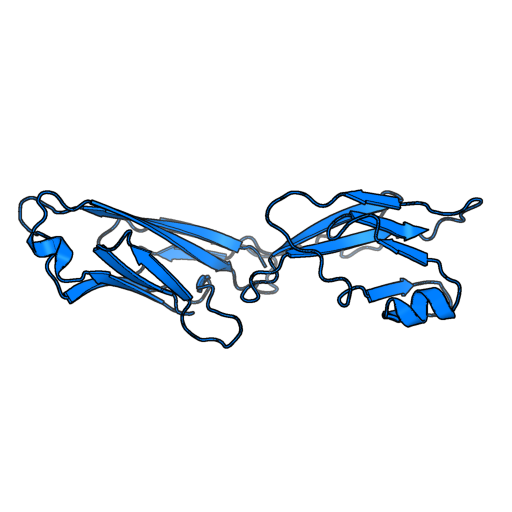573 N N . LYS A 1 200 ? 8.215 -2.425 -27.776 1.00 97.81 200 LYS A N 1
ATOM 1574 C CA . LYS A 1 200 ? 6.758 -2.498 -27.852 1.00 97.81 200 LYS A CA 1
ATOM 1575 C C . LYS A 1 200 ? 6.172 -3.231 -26.652 1.00 97.81 200 LYS A C 1
ATOM 1577 O O . LYS A 1 200 ? 6.738 -4.220 -26.186 1.00 97.81 200 LYS A O 1
ATOM 1582 N N . ILE A 1 201 ? 4.990 -2.805 -26.206 1.00 98.19 201 ILE A N 1
ATOM 1583 C CA . ILE A 1 201 ? 4.185 -3.578 -25.260 1.00 98.19 201 ILE A CA 1
ATOM 1584 C C . ILE A 1 201 ? 2.950 -4.182 -25.940 1.00 98.19 201 ILE A C 1
ATOM 1586 O O . ILE A 1 201 ? 2.168 -3.509 -26.608 1.00 98.19 201 ILE A O 1
ATOM 1590 N N . ASP A 1 202 ? 2.742 -5.480 -25.747 1.00 98.00 202 ASP A N 1
ATOM 1591 C CA . ASP A 1 202 ? 1.533 -6.183 -26.166 1.00 98.00 202 ASP A CA 1
ATOM 1592 C C . ASP A 1 202 ? 0.716 -6.562 -24.925 1.00 98.00 202 ASP A C 1
ATOM 1594 O O . ASP A 1 202 ? 1.109 -7.456 -24.173 1.00 98.00 202 ASP A O 1
ATOM 1598 N N . PHE A 1 203 ? -0.438 -5.922 -24.714 1.00 97.88 203 PHE A N 1
ATOM 1599 C CA . PHE A 1 203 ? -1.382 -6.312 -23.660 1.00 97.88 203 PHE A CA 1
ATOM 1600 C C . PHE A 1 203 ? -2.102 -7.608 -24.057 1.00 97.88 203 PHE A C 1
ATOM 1602 O O . PHE A 1 203 ? -2.949 -7.616 -24.949 1.00 97.88 203 PHE A O 1
ATOM 1609 N N . VAL A 1 204 ? -1.739 -8.712 -23.403 1.00 96.88 204 VAL A N 1
ATOM 1610 C CA . VAL A 1 204 ? -2.272 -10.058 -23.678 1.00 96.88 204 VAL A CA 1
ATOM 1611 C C . VAL A 1 204 ? -3.657 -10.223 -23.059 1.00 96.88 204 VAL A C 1
ATOM 1613 O O . VAL A 1 204 ? -4.542 -10.833 -23.656 1.00 96.88 204 VAL A O 1
ATOM 1616 N N . THR A 1 205 ? -3.840 -9.670 -21.862 1.00 95.81 205 THR A N 1
ATOM 1617 C CA . THR A 1 205 ? -5.119 -9.599 -21.152 1.00 95.81 205 THR A CA 1
ATOM 1618 C C . THR A 1 205 ? -5.253 -8.215 -20.515 1.00 95.81 205 THR A C 1
ATOM 1620 O O . THR A 1 205 ? -4.440 -7.320 -20.760 1.00 95.81 205 THR A O 1
ATOM 1623 N N . ASP A 1 206 ? -6.271 -8.009 -19.681 1.00 94.69 206 ASP A N 1
ATOM 1624 C CA . ASP A 1 206 ? -6.374 -6.773 -18.908 1.00 94.69 206 ASP A CA 1
ATOM 1625 C C . ASP A 1 206 ? -5.287 -6.614 -17.849 1.00 94.69 206 ASP A C 1
ATOM 1627 O O . ASP A 1 206 ? -5.030 -5.482 -17.458 1.00 94.69 206 ASP A O 1
ATOM 1631 N N . ASN A 1 207 ? -4.628 -7.701 -17.441 1.00 96.31 207 ASN A N 1
ATOM 1632 C CA . ASN A 1 207 ? -3.621 -7.711 -16.378 1.00 96.31 207 ASN A CA 1
ATOM 1633 C C . ASN A 1 207 ? -2.264 -8.291 -16.815 1.00 96.31 207 ASN A C 1
ATOM 1635 O O . ASN A 1 207 ? -1.316 -8.298 -16.035 1.00 96.31 207 ASN A O 1
ATOM 1639 N N . ASP A 1 208 ? -2.147 -8.751 -18.059 1.00 97.88 208 ASP A N 1
ATOM 1640 C CA . ASP A 1 208 ? -0.946 -9.399 -18.578 1.00 97.88 208 ASP A CA 1
ATOM 1641 C C . ASP A 1 208 ? -0.400 -8.643 -19.781 1.00 97.88 208 ASP A C 1
ATOM 1643 O O . ASP A 1 208 ? -1.158 -8.212 -20.656 1.00 97.88 208 ASP A O 1
ATOM 1647 N N . PHE A 1 209 ? 0.923 -8.564 -19.887 1.00 98.50 209 PHE A N 1
ATOM 1648 C CA . PHE A 1 209 ? 1.574 -7.972 -21.048 1.00 98.50 209 PHE A CA 1
ATOM 1649 C C . PHE A 1 209 ? 2.857 -8.701 -21.432 1.00 98.50 209 PHE A C 1
ATOM 1651 O O . PHE A 1 209 ? 3.450 -9.442 -20.645 1.00 98.50 209 PHE A O 1
ATOM 1658 N N . ASN A 1 210 ? 3.289 -8.490 -22.670 1.00 98.44 210 ASN A N 1
ATOM 1659 C CA . ASN A 1 210 ? 4.638 -8.812 -23.103 1.00 98.44 210 ASN A CA 1
ATOM 1660 C C . ASN A 1 210 ? 5.344 -7.513 -23.500 1.00 98.44 210 ASN A C 1
ATOM 1662 O O . ASN A 1 210 ? 4.786 -6.748 -24.279 1.00 98.44 210 ASN A O 1
ATOM 1666 N N . LEU A 1 211 ? 6.547 -7.282 -22.984 1.00 97.88 211 LEU A N 1
ATOM 1667 C CA . LEU A 1 211 ? 7.457 -6.225 -23.418 1.00 97.88 211 LEU A CA 1
ATOM 1668 C C . LEU A 1 211 ? 8.509 -6.846 -24.339 1.00 97.88 211 LEU A C 1
ATOM 1670 O O . LEU A 1 211 ? 9.031 -7.920 -24.024 1.00 97.88 211 LEU A O 1
ATOM 1674 N N . ARG A 1 212 ? 8.775 -6.204 -25.471 1.00 93.12 212 ARG A N 1
ATOM 1675 C CA . ARG A 1 212 ? 9.762 -6.618 -26.472 1.00 93.12 212 ARG A CA 1
ATOM 1676 C C . ARG A 1 212 ? 10.510 -5.413 -27.003 1.00 93.12 212 ARG A C 1
ATOM 1678 O O . ARG A 1 212 ? 9.933 -4.309 -26.900 1.00 93.12 212 ARG A O 1
#

Organism: NCBI:txid44008

pLDDT: mean 91.42, std 10.59, range [42.56, 98.62]

Foldseek 3Di:
DDKDKDKDKDKADPVGADAAFDKDKFFDDPQKFFFAAPVQFWDWDDQVPQFIWTTHGGMIMTGGHHVSVVDDTDIGMDMTMIDGDADQDQAKDWDWDPRPDPDDIDIDIDHHPPPPPPDPDLPDDDQWDKDWDDPGNHRAIDIDIDHRPNVDDDPDDDKDKDADDPPHFDDPFPDWDFDDDPPDTDIDGQVVCVVVPVWHWDPPDRGIIMTD